Protein AF-A0A523PVQ8-F1 (afdb_monomer_lite)

pLDDT: mean 84.35, std 15.71, range [26.22, 98.62]

Foldseek 3Di:
DDDDDDPVVCPPQLDDDDDLLRLLLLLLVQLVQFDQPLEFEEEEQAQFLNSNVLSNLVNVPRRQYEYEYEHQDVVRQVNNCVSFVPRPNYDYDYDHDHSLCCQQVPVPLAAGLEYAYEDRQAFCVSVPPVVQVVLCVSLVFDDRDGPVLSVLSSNLSRHDQFHKYKYKYACCLQADQNVLRVLVSCQQFWQWAEKEFAAPVCQDVDPGRIMITITTTDNDHDDDWHKYKYKDWDDPPPQDQVNQVPADAPSVLVVDPPRQWHHRVSTIMGMDIATWDCPPDSRHGTDGDDPVNVVVVVVCVVVDPDDPVRVHDDDDDDPPD

Sequence (321 aa):
MTDARSPTKVKATGAHFTPPGLARFLARLALDHVNRRGSLSVLDPACGDGRLLHALAEEAGPTRLRMVGVDQDGGCCHAANERLRSMPGVRISTRHGDFLRLVTENDTLGRFDLVIANPPYVRTQVLGAEVSRRLARELGLSGRVDLYHAFIAAMTRVLAPGGTLALLCSNRFLTTRSGRAVRATLRSQFQLERILDLGDTKLFGAAVLPAIVIARRTNTPRPAACAFVRAYEVRDGSATIEAVRAAPPILAALHSEQAELARRGGTLIRIERGTLATGHGDDEPWTLSSARTEAWLARIRERTARTFGDVGKIRVGIKTT

Secondary structure (DSSP, 8-state):
------TTSHHHH---PPPHHHHHHHHHHHHHTS--SSEEEEEETT-TTSHHHHHHHHHTTT-EEEEEEEES-HHHHHHHHHHHTTSTTEEEEEEES-HHHIIIII--S--EEEEEE-----BGGGG-HHHHHHHHHHHT--SS-BHHHHHHHHHHHHEEEEEEEEEEEETHHHHSSTTHHHHHHHHHHEEEEEEEE-TT--TTS-SS-EEEEEEEE-SS----PPEEEEEEE--SS---HHHHHHSPBHHHHHHSSS--EEEETTEEEEEEEEEEE--SSTTSPPEEE-HHHHHHHHHHHHT-S--HHHHS----S----

Radius of gyration: 20.84 Å; chains: 1; bounding box: 58×57×55 Å

Structure (mmCIF, N/CA/C/O backbone):
data_AF-A0A523PVQ8-F1
#
_entry.id   AF-A0A523PVQ8-F1
#
loop_
_atom_site.group_PDB
_atom_site.id
_atom_site.type_symbol
_atom_site.label_atom_id
_atom_site.label_alt_id
_atom_site.label_comp_id
_atom_site.label_asym_id
_atom_site.label_entity_id
_atom_site.label_seq_id
_atom_site.pdbx_PDB_ins_code
_atom_site.Cartn_x
_atom_site.Cartn_y
_atom_site.Cartn_z
_atom_site.occupancy
_atom_site.B_iso_or_equiv
_atom_site.auth_seq_id
_atom_site.auth_comp_id
_atom_site.auth_asym_id
_atom_site.auth_atom_id
_atom_site.pdbx_PDB_model_num
ATOM 1 N N . MET A 1 1 ? 8.908 30.720 18.976 1.00 29.83 1 MET A N 1
ATOM 2 C CA . MET A 1 1 ? 10.235 30.107 18.748 1.00 29.83 1 MET A CA 1
ATOM 3 C C . MET A 1 1 ? 10.024 28.720 18.178 1.00 29.83 1 MET A C 1
ATOM 5 O O . MET A 1 1 ? 9.453 27.867 18.839 1.00 29.83 1 MET A O 1
ATOM 9 N N . THR A 1 2 ? 10.357 28.566 16.904 1.00 27.88 2 THR A N 1
ATOM 10 C CA . THR A 1 2 ? 10.193 27.361 16.087 1.00 27.88 2 THR A CA 1
ATOM 11 C C . THR A 1 2 ? 11.242 26.317 16.457 1.00 27.88 2 THR A C 1
ATOM 13 O O . THR A 1 2 ? 12.422 26.534 16.193 1.00 27.88 2 THR A O 1
ATOM 16 N N . ASP A 1 3 ? 10.825 25.196 17.046 1.00 27.47 3 ASP A N 1
ATOM 17 C CA . ASP A 1 3 ? 11.720 24.065 17.298 1.00 27.47 3 ASP A CA 1
ATOM 18 C C . ASP A 1 3 ? 11.807 23.180 16.044 1.00 27.47 3 ASP A C 1
ATOM 20 O O . ASP A 1 3 ? 10.913 22.391 15.714 1.00 27.47 3 ASP A O 1
ATOM 24 N N . ALA A 1 4 ? 12.881 23.400 15.290 1.00 31.06 4 ALA A N 1
ATOM 25 C CA . ALA A 1 4 ? 13.268 22.621 14.131 1.00 31.06 4 ALA A CA 1
ATOM 26 C C . ALA A 1 4 ? 13.819 21.266 14.599 1.00 31.06 4 ALA A C 1
ATOM 28 O O . ALA A 1 4 ? 14.985 21.140 14.970 1.00 31.06 4 ALA A O 1
ATOM 29 N N . ARG A 1 5 ? 12.982 20.221 14.565 1.00 31.06 5 ARG A N 1
ATOM 30 C CA . ARG A 1 5 ? 13.433 18.849 14.845 1.00 31.06 5 ARG A CA 1
ATOM 31 C C . ARG A 1 5 ? 14.515 18.440 13.840 1.00 31.06 5 ARG A C 1
ATOM 33 O O . ARG A 1 5 ? 14.300 18.459 12.630 1.00 31.06 5 ARG A O 1
ATOM 40 N N . SER A 1 6 ? 15.674 18.070 14.375 1.00 26.81 6 SER A N 1
ATOM 41 C CA . SER A 1 6 ? 16.899 17.768 13.641 1.00 26.81 6 SER A CA 1
ATOM 42 C C . SER A 1 6 ? 16.784 16.537 12.711 1.00 26.81 6 SER A C 1
ATOM 44 O O . SER A 1 6 ? 16.085 15.569 13.031 1.00 26.81 6 SER A O 1
ATOM 46 N N . PRO A 1 7 ? 17.515 16.513 11.574 1.00 26.22 7 PRO A N 1
ATOM 47 C CA . PRO A 1 7 ? 17.478 15.425 10.583 1.00 26.22 7 PRO A CA 1
ATOM 48 C C . PRO A 1 7 ? 17.966 14.053 11.092 1.00 26.22 7 PRO A C 1
ATOM 50 O O . PRO A 1 7 ? 17.858 13.048 10.388 1.00 26.22 7 PRO A O 1
ATOM 53 N N . THR A 1 8 ? 18.505 13.980 12.310 1.00 28.08 8 THR A N 1
ATOM 54 C CA . THR A 1 8 ? 19.175 12.796 12.864 1.00 28.08 8 THR A CA 1
ATOM 55 C C . THR A 1 8 ? 18.202 11.716 13.357 1.00 28.08 8 THR A C 1
ATOM 57 O O . THR A 1 8 ? 18.545 10.537 13.318 1.00 28.08 8 THR A O 1
ATOM 60 N N . LYS A 1 9 ? 16.960 12.066 13.736 1.00 29.27 9 LYS A N 1
ATOM 61 C CA . LYS A 1 9 ? 15.940 11.082 14.173 1.00 29.27 9 LYS A CA 1
ATOM 62 C C . LYS A 1 9 ? 15.252 10.329 13.024 1.00 29.27 9 LYS A C 1
ATOM 64 O O . LYS A 1 9 ? 14.748 9.233 13.242 1.00 29.27 9 LYS A O 1
ATOM 69 N N . VAL A 1 10 ? 15.289 10.858 11.797 1.00 41.62 10 VAL A N 1
ATOM 70 C CA . VAL A 1 10 ? 14.654 10.246 10.607 1.00 41.62 10 VAL A CA 1
ATOM 71 C C . VAL A 1 10 ? 15.374 8.962 10.160 1.00 41.62 10 VAL A C 1
ATOM 73 O O . VAL A 1 10 ? 14.762 8.069 9.580 1.00 41.62 10 VAL A O 1
ATOM 76 N N . LYS A 1 11 ? 16.675 8.826 10.456 1.00 34.88 11 LYS A N 1
ATOM 77 C CA . LYS A 1 11 ? 17.502 7.699 9.985 1.00 34.88 11 LYS A CA 1
ATOM 78 C C . LYS A 1 11 ? 17.401 6.422 10.828 1.00 34.88 11 LYS A C 1
ATOM 80 O O . LYS A 1 11 ? 17.769 5.367 10.323 1.00 34.88 11 LYS A O 1
ATOM 85 N N . ALA A 1 12 ? 16.912 6.492 12.069 1.00 38.38 12 ALA A N 1
ATOM 86 C CA . ALA A 1 12 ? 16.897 5.338 12.976 1.00 38.38 12 ALA A CA 1
ATOM 87 C C . ALA A 1 12 ? 15.578 4.543 12.951 1.00 38.38 12 ALA A C 1
ATOM 89 O O . ALA A 1 12 ? 15.600 3.330 13.132 1.00 38.38 12 ALA A O 1
ATOM 90 N N . THR A 1 13 ? 14.440 5.198 12.692 1.00 46.72 13 THR A N 1
ATOM 91 C CA . THR A 1 13 ? 13.109 4.558 12.726 1.00 46.72 13 THR A CA 1
ATOM 92 C C . THR A 1 13 ? 12.617 4.090 11.355 1.00 46.72 13 THR A C 1
ATOM 94 O O . THR A 1 13 ? 11.692 3.288 11.276 1.00 46.72 13 THR A O 1
ATOM 97 N N . GLY A 1 14 ? 13.207 4.585 10.259 1.00 51.03 14 GLY A N 1
ATOM 98 C CA . GLY A 1 14 ? 12.737 4.304 8.896 1.00 51.03 14 GLY A CA 1
ATOM 99 C C . GLY A 1 14 ? 11.346 4.874 8.577 1.00 51.03 14 GLY A C 1
ATOM 100 O O . GLY A 1 14 ? 10.772 4.526 7.543 1.00 51.03 14 GLY A O 1
ATOM 101 N N . ALA A 1 15 ? 10.799 5.733 9.446 1.00 54.41 15 ALA A N 1
ATOM 102 C CA . ALA A 1 15 ? 9.483 6.337 9.285 1.00 54.41 15 ALA A CA 1
ATOM 103 C C . ALA A 1 15 ? 9.536 7.464 8.242 1.00 54.41 15 ALA A C 1
ATOM 105 O O . ALA A 1 15 ? 10.104 8.533 8.473 1.00 54.41 15 ALA A O 1
ATOM 106 N N . 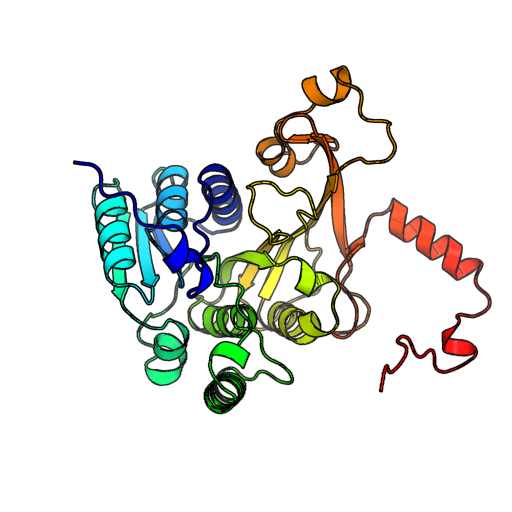HIS A 1 16 ? 8.934 7.222 7.078 1.00 68.12 16 HIS A N 1
ATOM 107 C CA . HIS A 1 16 ? 8.729 8.224 6.038 1.00 68.12 16 HIS A CA 1
ATOM 108 C C . HIS A 1 16 ? 7.244 8.572 5.962 1.00 68.12 16 HIS A C 1
ATOM 110 O O . HIS A 1 16 ? 6.426 7.735 5.583 1.00 68.12 16 HIS A O 1
ATOM 116 N N . PHE A 1 17 ? 6.895 9.817 6.291 1.00 75.50 17 PHE A N 1
ATOM 117 C CA . PHE A 1 17 ? 5.518 10.292 6.170 1.00 75.50 17 PHE A CA 1
ATOM 118 C C . PHE A 1 17 ? 5.062 10.290 4.712 1.00 75.50 17 PHE A C 1
ATOM 120 O O . PHE A 1 17 ? 5.776 10.770 3.826 1.00 75.50 17 PHE A O 1
ATOM 127 N N . THR A 1 18 ? 3.840 9.811 4.470 1.00 82.94 18 THR A N 1
ATOM 128 C CA . THR A 1 18 ? 3.249 9.821 3.132 1.00 82.94 18 THR A CA 1
ATOM 129 C C . THR A 1 18 ? 3.011 11.270 2.674 1.00 82.94 18 THR A C 1
ATOM 131 O O . THR A 1 18 ? 2.324 12.032 3.364 1.00 82.94 18 THR A O 1
ATOM 134 N N . PRO A 1 19 ? 3.555 11.686 1.518 1.00 86.38 19 PRO A N 1
ATOM 135 C CA . PRO A 1 19 ? 3.307 13.006 0.947 1.00 86.38 19 PRO A CA 1
ATOM 136 C C . PRO A 1 19 ? 1.809 13.234 0.682 1.00 86.38 19 PRO A C 1
ATOM 138 O O . PRO A 1 19 ? 1.144 12.301 0.226 1.00 86.38 19 PRO A O 1
ATOM 141 N N . PRO A 1 20 ? 1.268 14.454 0.874 1.00 88.88 20 PRO A N 1
ATOM 142 C CA . PRO A 1 20 ? -0.174 14.707 0.776 1.00 88.88 20 PRO A CA 1
ATOM 143 C C . PRO A 1 20 ? -0.811 14.265 -0.548 1.00 88.88 20 PRO A C 1
ATOM 145 O O . PRO A 1 20 ? -1.860 13.629 -0.545 1.00 88.88 20 PRO A O 1
ATOM 148 N N . GLY A 1 21 ? -0.151 14.533 -1.683 1.00 89.00 21 GLY A N 1
ATOM 149 C CA . GLY A 1 21 ? -0.649 14.117 -2.998 1.00 89.00 21 GLY A CA 1
ATOM 150 C C . GLY A 1 21 ? -0.750 12.596 -3.145 1.00 89.00 21 GLY A C 1
ATOM 151 O O . GLY A 1 21 ? -1.751 12.095 -3.648 1.00 89.00 21 GLY A O 1
ATOM 152 N N . LEU A 1 22 ? 0.250 11.853 -2.653 1.00 89.44 22 LEU A N 1
ATOM 153 C CA . LEU A 1 22 ? 0.232 10.388 -2.674 1.00 89.44 22 LEU A CA 1
ATOM 154 C C . LEU A 1 22 ? -0.814 9.820 -1.714 1.00 89.44 22 LEU A C 1
ATOM 156 O O . LEU A 1 22 ? -1.502 8.867 -2.064 1.00 89.44 22 LEU A O 1
ATOM 160 N N . ALA A 1 23 ? -0.948 10.416 -0.526 1.00 93.94 23 ALA A N 1
ATOM 161 C CA . ALA A 1 23 ? -1.941 10.010 0.460 1.00 93.94 23 ALA A CA 1
ATOM 162 C C . ALA A 1 23 ? -3.362 10.152 -0.098 1.00 93.94 23 ALA A C 1
ATOM 164 O O . ALA A 1 23 ? -4.143 9.205 -0.042 1.00 93.94 23 ALA A O 1
ATOM 165 N N . ARG A 1 24 ? -3.660 11.299 -0.721 1.00 95.00 24 ARG A N 1
ATOM 166 C CA . ARG A 1 24 ? -4.937 11.555 -1.396 1.00 95.00 24 ARG A CA 1
ATOM 167 C C . ARG A 1 24 ? -5.177 10.605 -2.565 1.00 95.00 24 ARG A C 1
ATOM 169 O O . ARG A 1 24 ? -6.278 10.093 -2.725 1.00 95.00 24 ARG A O 1
ATOM 176 N N . PHE A 1 25 ? -4.146 10.338 -3.362 1.00 94.38 25 PHE A N 1
ATOM 177 C CA . PHE A 1 25 ? -4.245 9.395 -4.471 1.00 94.38 25 PHE A CA 1
ATOM 178 C C . PHE A 1 25 ? -4.560 7.968 -3.997 1.00 94.38 25 PHE A C 1
ATOM 180 O O . PHE A 1 25 ? -5.483 7.346 -4.517 1.00 94.38 25 PHE A O 1
ATOM 187 N N . LEU A 1 26 ? -3.849 7.471 -2.979 1.00 95.88 26 LEU A N 1
ATOM 188 C CA . LEU A 1 26 ? -4.116 6.155 -2.395 1.00 95.88 26 LEU A CA 1
ATOM 189 C C . LEU A 1 26 ? -5.513 6.089 -1.766 1.00 95.88 26 LEU A C 1
ATOM 191 O O . LEU A 1 26 ? -6.205 5.093 -1.945 1.00 95.88 26 LEU A O 1
ATOM 195 N N . ALA A 1 27 ? -5.938 7.150 -1.074 1.00 97.19 27 ALA A N 1
ATOM 196 C CA . ALA A 1 27 ? -7.276 7.261 -0.503 1.00 97.19 27 ALA A CA 1
ATOM 197 C C . ALA A 1 27 ? -8.378 7.142 -1.564 1.00 97.19 27 ALA A C 1
ATOM 199 O O . ALA A 1 27 ? -9.290 6.339 -1.392 1.00 97.19 27 ALA A O 1
ATOM 200 N N . ARG A 1 28 ? -8.274 7.880 -2.679 1.00 95.62 28 ARG A N 1
ATOM 201 C CA . ARG A 1 28 ? -9.228 7.777 -3.798 1.00 95.62 28 ARG A CA 1
ATOM 202 C C . ARG A 1 28 ? -9.282 6.363 -4.359 1.00 95.62 28 ARG A C 1
ATOM 204 O O . ARG A 1 28 ? -10.350 5.766 -4.386 1.00 95.62 28 ARG A O 1
ATOM 211 N N . LEU A 1 29 ? -8.118 5.796 -4.687 1.00 95.19 29 LEU A N 1
ATOM 212 C CA . LEU A 1 29 ? -8.037 4.422 -5.187 1.00 95.19 29 LEU A CA 1
ATOM 213 C C . LEU A 1 29 ? -8.671 3.415 -4.221 1.00 95.19 29 LEU A C 1
ATOM 215 O O . LEU A 1 29 ? -9.377 2.515 -4.660 1.00 95.19 29 LEU A O 1
ATOM 219 N N . ALA A 1 30 ? -8.431 3.556 -2.917 1.00 97.06 30 ALA A N 1
ATOM 220 C CA . ALA A 1 30 ? -9.022 2.687 -1.906 1.00 97.06 30 ALA A CA 1
ATOM 221 C C . ALA A 1 30 ? -10.553 2.808 -1.870 1.00 97.06 30 ALA A C 1
ATOM 223 O O . ALA A 1 30 ? -11.255 1.800 -1.807 1.00 97.06 30 ALA A O 1
ATOM 224 N N . LEU A 1 31 ? -11.065 4.040 -1.925 1.00 96.00 31 LEU A N 1
ATOM 225 C CA . LEU A 1 31 ? -12.494 4.334 -1.877 1.00 96.00 31 LEU A CA 1
ATOM 226 C C . LEU A 1 31 ? -13.252 3.853 -3.122 1.00 96.00 31 LEU A C 1
ATOM 228 O O . LEU A 1 31 ? -14.423 3.502 -2.991 1.00 96.00 31 LEU A O 1
ATOM 232 N N . ASP A 1 32 ? -12.590 3.788 -4.279 1.00 94.19 32 ASP A N 1
ATOM 233 C CA . ASP A 1 32 ? -13.147 3.231 -5.521 1.00 94.19 32 ASP A CA 1
ATOM 234 C C . ASP A 1 32 ? -13.355 1.704 -5.444 1.00 94.19 32 ASP A C 1
ATOM 236 O O . ASP A 1 32 ? -14.147 1.143 -6.197 1.00 94.19 32 ASP A O 1
ATOM 240 N N . HIS A 1 33 ? -12.660 1.023 -4.523 1.00 94.12 33 HIS A N 1
ATOM 241 C CA . HIS A 1 33 ? -12.648 -0.442 -4.396 1.00 94.12 33 HIS A CA 1
ATOM 242 C C . HIS A 1 33 ? -13.236 -0.936 -3.065 1.00 94.12 33 HIS A C 1
ATOM 244 O O . HIS A 1 33 ? -13.050 -2.092 -2.681 1.00 94.12 33 HIS A O 1
ATOM 250 N N . VAL A 1 34 ? -13.933 -0.076 -2.321 1.00 94.00 34 VAL A N 1
ATOM 251 C CA . VAL A 1 34 ? -14.557 -0.449 -1.047 1.00 94.00 34 VAL A CA 1
ATOM 252 C C . VAL A 1 34 ? -16.061 -0.217 -1.088 1.00 94.00 34 VAL A C 1
ATOM 254 O O . VAL A 1 34 ? -16.549 0.781 -1.614 1.00 94.00 34 VAL A O 1
ATOM 257 N N . ASN A 1 35 ? -16.828 -1.140 -0.505 1.00 86.75 35 ASN A N 1
ATOM 258 C CA . ASN A 1 35 ? -18.275 -0.986 -0.419 1.00 86.75 35 ASN A CA 1
ATOM 259 C C . ASN A 1 35 ? -18.649 -0.041 0.732 1.00 86.75 35 ASN A C 1
ATOM 261 O O . ASN A 1 35 ? -18.569 -0.397 1.907 1.00 86.75 35 ASN A O 1
ATOM 265 N N . ARG A 1 36 ? -19.096 1.166 0.384 1.00 82.94 36 ARG A N 1
ATOM 266 C CA . ARG A 1 36 ? -19.440 2.236 1.327 1.00 82.94 36 ARG A CA 1
ATOM 267 C C . ARG A 1 36 ? -20.931 2.171 1.652 1.00 82.94 36 ARG A C 1
ATOM 269 O O . ARG A 1 36 ? -21.715 2.981 1.167 1.00 82.94 36 ARG A O 1
ATOM 276 N N . ARG A 1 37 ? -21.345 1.213 2.488 1.00 81.75 37 ARG A N 1
ATOM 277 C CA . ARG A 1 37 ? -22.743 1.078 2.961 1.00 81.75 37 ARG A CA 1
ATOM 278 C C . ARG A 1 37 ? -23.116 2.155 4.000 1.00 81.75 37 ARG A C 1
ATOM 280 O O . ARG A 1 37 ? -23.584 1.839 5.088 1.00 81.75 37 ARG A O 1
ATOM 287 N N . GLY A 1 38 ? -22.831 3.429 3.718 1.00 84.38 38 GLY A N 1
ATOM 288 C CA . GLY A 1 38 ? -23.070 4.579 4.607 1.00 84.38 38 GLY A CA 1
ATOM 289 C C . GLY A 1 38 ? -22.063 4.749 5.756 1.00 84.38 38 GLY A C 1
ATOM 290 O O . GLY A 1 38 ? -21.860 5.865 6.236 1.00 84.38 38 GLY A O 1
ATOM 291 N N . SER A 1 39 ? -21.372 3.681 6.155 1.00 95.19 39 SER A N 1
ATOM 292 C CA . SER A 1 39 ? -20.253 3.732 7.097 1.00 95.19 39 SER A CA 1
ATOM 293 C C . SER A 1 39 ? -19.104 2.829 6.668 1.00 95.19 39 SER A C 1
ATOM 295 O O . SER A 1 39 ? -19.340 1.820 6.007 1.00 95.19 39 SER A O 1
ATOM 297 N N . LEU A 1 40 ? -17.885 3.163 7.090 1.00 97.00 40 LEU A N 1
ATOM 298 C CA . LEU A 1 40 ? -16.683 2.383 6.823 1.00 97.00 40 LEU A CA 1
ATOM 299 C C . LEU A 1 40 ? -15.800 2.302 8.070 1.00 97.00 40 LEU A C 1
ATOM 301 O O . LEU A 1 40 ? -15.503 3.322 8.700 1.00 97.00 40 LEU A O 1
ATOM 305 N N . SER A 1 41 ? -15.365 1.094 8.421 1.00 97.81 41 SER A N 1
ATOM 306 C CA . SER A 1 41 ? -14.327 0.889 9.426 1.00 97.81 41 SER A CA 1
ATOM 307 C C . SER A 1 41 ? -12.949 0.784 8.780 1.00 97.81 41 SER A C 1
ATOM 309 O O . SER A 1 41 ? -12.731 -0.019 7.876 1.00 97.81 41 SER A O 1
ATOM 311 N N . VAL A 1 42 ? -12.024 1.622 9.241 1.00 98.50 42 VAL A N 1
ATOM 312 C CA . VAL A 1 42 ? -10.719 1.836 8.610 1.00 98.50 42 VAL A CA 1
ATOM 313 C C . VAL A 1 42 ? -9.608 1.625 9.628 1.00 98.50 42 VAL A C 1
ATOM 315 O O . VAL A 1 42 ? -9.706 2.121 10.750 1.00 98.50 42 VAL A O 1
ATOM 318 N N . LEU A 1 43 ? -8.538 0.950 9.224 1.00 98.56 43 LEU A N 1
ATOM 319 C CA . LEU A 1 43 ? -7.299 0.842 9.987 1.00 98.56 43 LEU A CA 1
ATOM 320 C C . LEU A 1 43 ? -6.113 1.383 9.179 1.00 98.56 43 LEU A C 1
ATOM 322 O O . LEU A 1 43 ? -5.940 1.026 8.014 1.00 98.56 43 LEU A O 1
ATOM 326 N N . ASP A 1 44 ? -5.263 2.167 9.838 1.00 98.31 44 ASP A N 1
ATOM 327 C CA . ASP A 1 44 ? -3.875 2.391 9.428 1.00 98.31 44 ASP A CA 1
ATOM 328 C C . ASP A 1 44 ? -2.937 1.812 10.508 1.00 98.31 44 ASP A C 1
ATOM 330 O O . ASP A 1 44 ? -2.912 2.320 11.635 1.00 98.31 44 ASP A O 1
ATOM 334 N N . PRO A 1 45 ? -2.208 0.717 10.218 1.00 96.88 45 PRO A N 1
ATOM 335 C CA . PRO A 1 45 ? -1.409 -0.005 11.207 1.00 96.88 45 PRO A CA 1
ATOM 336 C C . PRO A 1 45 ? -0.041 0.630 11.506 1.00 96.88 45 PRO A C 1
ATOM 338 O O . PRO A 1 45 ? 0.683 0.119 12.358 1.00 96.88 45 PRO A O 1
ATOM 341 N N . ALA A 1 46 ? 0.341 1.683 10.782 1.00 95.00 46 ALA A N 1
ATOM 342 C CA . ALA A 1 46 ? 1.559 2.460 11.010 1.00 95.00 46 ALA A CA 1
ATOM 343 C C . ALA A 1 46 ? 1.264 3.931 10.677 1.00 95.00 46 ALA A C 1
ATOM 345 O O . ALA A 1 46 ? 1.782 4.487 9.706 1.00 95.00 46 ALA A O 1
ATOM 346 N N . CYS A 1 47 ? 0.342 4.528 11.438 1.00 95.62 47 CYS A N 1
ATOM 347 C CA . CYS A 1 47 ? -0.377 5.723 11.009 1.00 95.62 47 CYS A CA 1
ATOM 348 C C . CYS A 1 47 ? 0.448 7.011 11.013 1.00 95.62 47 CYS A C 1
ATOM 350 O O . CYS A 1 47 ? 0.019 8.010 10.423 1.00 95.62 47 CYS A O 1
ATOM 352 N N . GLY A 1 48 ? 1.603 7.030 11.683 1.00 94.62 48 GLY A N 1
ATOM 353 C CA . GLY A 1 48 ? 2.379 8.239 11.914 1.00 94.62 48 GLY A CA 1
ATOM 354 C C . GLY A 1 48 ? 1.499 9.347 12.493 1.00 94.62 48 GLY A C 1
ATOM 355 O O . GLY A 1 48 ? 0.685 9.117 13.386 1.00 94.62 48 GLY A O 1
ATOM 356 N N . ASP A 1 49 ? 1.612 10.550 11.932 1.00 94.88 49 ASP A N 1
ATOM 357 C CA . ASP A 1 49 ? 0.807 11.723 12.294 1.00 94.88 49 ASP A CA 1
ATOM 358 C C . ASP A 1 49 ? -0.592 11.744 11.636 1.00 94.88 49 ASP A C 1
ATOM 360 O O . ASP A 1 49 ? -1.248 12.789 11.598 1.00 94.88 49 ASP A O 1
ATOM 364 N N . GLY A 1 50 ? -1.046 10.617 11.076 1.00 96.62 50 GLY A N 1
ATOM 365 C CA . GLY A 1 50 ? -2.404 10.424 10.564 1.00 96.62 50 GLY A CA 1
ATOM 366 C C . GLY A 1 50 ? -2.656 10.930 9.142 1.00 96.62 50 GLY A C 1
ATOM 367 O O . GLY A 1 50 ? -3.811 11.114 8.766 1.00 96.62 50 GLY A O 1
ATOM 368 N N . ARG A 1 51 ? -1.625 11.177 8.321 1.00 95.75 51 ARG A N 1
ATOM 369 C CA . ARG A 1 51 ? -1.794 11.742 6.960 1.00 95.75 51 ARG A CA 1
ATOM 370 C C . ARG A 1 51 ? -2.624 10.884 6.009 1.00 95.75 51 ARG A C 1
ATOM 372 O O . ARG A 1 51 ? -3.412 11.441 5.249 1.00 95.75 51 ARG A O 1
ATOM 379 N N . LEU A 1 52 ? -2.449 9.561 6.027 1.00 96.75 52 LEU A N 1
ATOM 380 C CA . LEU A 1 52 ? -3.246 8.652 5.193 1.00 96.75 52 LEU A CA 1
ATOM 381 C C . LEU A 1 52 ? -4.712 8.646 5.627 1.00 96.75 52 LEU A C 1
ATOM 383 O O . LEU A 1 52 ? -5.595 8.818 4.790 1.00 96.75 52 LEU A O 1
ATOM 387 N N . LEU A 1 53 ? -4.960 8.524 6.933 1.00 98.25 53 LEU A N 1
ATOM 388 C CA . LEU A 1 53 ? -6.305 8.574 7.508 1.00 98.25 53 LEU A CA 1
ATOM 389 C C . LEU A 1 53 ? -7.003 9.907 7.213 1.00 98.25 53 LEU A C 1
ATOM 391 O O . LEU A 1 53 ? -8.159 9.918 6.804 1.00 98.25 53 LEU A O 1
ATOM 395 N N . HIS A 1 54 ? -6.295 11.028 7.364 1.00 98.06 54 HIS A N 1
ATOM 396 C CA . HIS A 1 54 ? -6.821 12.355 7.048 1.00 98.06 54 HIS A CA 1
ATOM 397 C C . HIS A 1 54 ? -7.171 12.485 5.563 1.00 98.06 54 HIS A C 1
ATOM 399 O O . HIS A 1 54 ? -8.264 12.926 5.229 1.00 98.06 54 HIS A O 1
ATOM 405 N N . ALA A 1 55 ? -6.275 12.063 4.665 1.00 97.81 55 ALA A N 1
ATOM 406 C CA . ALA A 1 55 ? -6.547 12.091 3.230 1.00 97.81 55 ALA A CA 1
ATOM 407 C C . ALA A 1 55 ? -7.757 11.218 2.855 1.00 97.81 55 ALA A C 1
ATOM 409 O O . ALA A 1 55 ? -8.566 11.617 2.024 1.00 97.81 55 ALA A O 1
ATOM 410 N N . LEU A 1 56 ? -7.917 10.056 3.495 1.00 98.12 56 LEU A N 1
ATOM 411 C CA . LEU A 1 56 ? -9.106 9.225 3.329 1.00 98.12 56 LEU A CA 1
ATOM 412 C C . LEU A 1 56 ? -10.370 9.937 3.819 1.00 98.12 56 LEU A C 1
ATOM 414 O O . LEU A 1 56 ? -11.383 9.893 3.132 1.00 98.12 56 LEU A O 1
ATOM 418 N N . ALA A 1 57 ? -10.310 10.603 4.973 1.00 97.62 57 ALA A N 1
ATOM 419 C CA . ALA A 1 57 ? -11.436 11.353 5.516 1.00 97.62 57 ALA A CA 1
ATOM 420 C C . ALA A 1 57 ? -11.872 12.513 4.608 1.00 97.62 57 ALA A C 1
ATOM 422 O O . ALA A 1 57 ? -13.070 12.702 4.418 1.00 97.62 57 ALA A O 1
ATOM 423 N N . GLU A 1 58 ? -10.929 13.241 4.001 1.00 97.00 58 GLU A N 1
ATOM 424 C CA . GLU A 1 58 ? -11.243 14.301 3.030 1.00 97.00 58 GLU A CA 1
ATOM 425 C C . GLU A 1 58 ? -11.963 13.757 1.785 1.00 97.00 58 GLU A C 1
ATOM 427 O O . GLU A 1 58 ? -12.896 14.374 1.277 1.00 97.00 58 GLU A O 1
ATOM 432 N N . GLU A 1 59 ? -11.551 12.587 1.294 1.00 96.38 59 GLU A N 1
ATOM 433 C CA . GLU A 1 59 ? -12.073 11.989 0.055 1.00 96.38 59 GLU A CA 1
ATOM 434 C C . GLU A 1 59 ? -13.341 11.139 0.283 1.00 96.38 59 GLU A C 1
ATOM 436 O O . GLU A 1 59 ? -14.041 10.736 -0.651 1.00 96.38 59 GLU A O 1
ATOM 441 N N . ALA A 1 60 ? -13.683 10.870 1.543 1.00 95.00 60 ALA A N 1
ATOM 442 C CA . ALA A 1 60 ? -14.787 10.001 1.925 1.00 95.00 60 ALA A CA 1
ATOM 443 C C . ALA A 1 60 ? -16.183 10.656 1.847 1.00 95.00 60 ALA A C 1
ATOM 445 O O . ALA A 1 60 ? -17.190 9.971 2.081 1.00 95.00 60 ALA A O 1
ATOM 446 N N . GLY A 1 61 ? -16.286 11.934 1.473 1.00 92.12 61 GLY A N 1
ATOM 447 C CA . GLY A 1 61 ? -17.569 12.621 1.283 1.00 92.12 61 GLY A CA 1
ATOM 448 C C . GLY A 1 61 ? -18.536 12.398 2.464 1.00 92.12 61 GLY A C 1
ATOM 449 O O . GLY A 1 61 ? -18.133 12.574 3.610 1.00 92.12 61 GLY A O 1
ATOM 450 N N . PRO A 1 62 ? -19.794 11.964 2.238 1.00 92.12 62 PRO A N 1
ATOM 451 C CA . PRO A 1 62 ? -20.777 11.776 3.313 1.00 92.12 62 PRO A CA 1
ATOM 452 C C . PRO A 1 62 ? -20.622 10.461 4.103 1.00 92.12 62 PRO A C 1
ATOM 454 O O . PRO A 1 62 ? -21.427 10.176 4.990 1.00 92.12 62 PRO A O 1
ATOM 457 N N . THR A 1 63 ? -19.644 9.610 3.769 1.00 95.75 63 THR A N 1
ATOM 458 C CA . THR A 1 63 ? -19.471 8.306 4.432 1.00 95.75 63 THR A CA 1
ATOM 459 C C . THR A 1 63 ? -19.014 8.509 5.875 1.00 95.75 63 THR A C 1
ATOM 461 O O . THR A 1 63 ? -18.027 9.195 6.116 1.00 95.75 63 THR A O 1
ATOM 464 N N . ARG A 1 64 ? -19.683 7.873 6.845 1.00 97.31 64 ARG A N 1
ATOM 465 C CA . ARG A 1 64 ? -19.238 7.895 8.249 1.00 97.31 64 ARG A CA 1
ATOM 466 C C . ARG A 1 64 ? -18.030 6.983 8.439 1.00 97.31 64 ARG A C 1
ATOM 468 O O . ARG A 1 64 ? -18.066 5.825 8.031 1.00 97.31 64 ARG A O 1
ATOM 475 N N . LEU A 1 65 ? -16.984 7.459 9.101 1.00 98.12 65 LEU A N 1
ATOM 476 C CA . LEU A 1 65 ? -15.711 6.749 9.201 1.00 98.12 65 LEU A CA 1
ATOM 477 C C . LEU A 1 65 ? -15.405 6.416 10.655 1.00 98.12 65 LEU A C 1
ATOM 479 O O . LEU A 1 65 ? -15.255 7.306 11.488 1.00 98.12 65 LEU A O 1
ATOM 483 N N . ARG A 1 66 ? -15.271 5.124 10.957 1.00 97.69 66 ARG A N 1
ATOM 484 C CA . ARG A 1 66 ? -14.708 4.646 12.222 1.00 97.69 66 ARG A CA 1
ATOM 485 C C . ARG A 1 66 ? -13.261 4.254 11.971 1.00 97.69 66 ARG A C 1
ATOM 487 O O . ARG A 1 66 ? -13.003 3.188 11.421 1.00 97.69 66 ARG A O 1
ATOM 494 N N . MET A 1 67 ? -12.335 5.113 12.365 1.00 98.31 67 MET A N 1
ATOM 495 C CA . MET A 1 67 ? -10.918 4.959 12.070 1.00 98.31 67 MET A CA 1
ATOM 496 C C . MET A 1 67 ? -10.131 4.510 13.294 1.00 98.31 67 MET A C 1
ATOM 498 O O . MET A 1 67 ? -10.350 5.006 14.402 1.00 98.31 67 MET A O 1
ATOM 502 N N . VAL A 1 68 ? -9.177 3.612 13.072 1.00 98.19 68 VAL A N 1
ATOM 503 C CA . VAL A 1 68 ? -8.151 3.245 14.042 1.00 98.19 68 VAL A CA 1
ATOM 504 C C . VAL A 1 68 ? -6.775 3.515 13.444 1.00 98.19 68 VAL A C 1
ATOM 506 O O . VAL A 1 68 ? -6.486 3.084 12.332 1.00 98.19 68 VAL A O 1
ATOM 509 N N . GLY A 1 69 ? -5.934 4.234 14.181 1.00 97.81 69 GLY A N 1
ATOM 510 C CA . GLY A 1 69 ? -4.518 4.414 13.853 1.00 97.81 69 GLY A CA 1
ATOM 511 C C . GLY A 1 69 ? -3.640 3.697 14.873 1.00 97.81 69 GLY A C 1
ATOM 512 O O . GLY A 1 69 ? -3.890 3.807 16.071 1.00 97.81 69 GLY A O 1
ATOM 513 N N . VAL A 1 70 ? -2.630 2.957 14.431 1.00 97.19 70 VAL A N 1
ATOM 514 C CA . VAL A 1 70 ? -1.634 2.340 15.318 1.00 97.19 70 VAL A CA 1
ATOM 515 C C . VAL A 1 70 ? -0.269 2.915 14.987 1.00 97.19 70 VAL A C 1
ATOM 517 O O . VAL A 1 70 ? 0.095 2.974 13.817 1.00 97.19 70 VAL A O 1
ATOM 520 N N . ASP A 1 71 ? 0.488 3.322 16.001 1.00 95.75 71 ASP A N 1
ATOM 521 C CA . ASP A 1 71 ? 1.884 3.714 15.822 1.00 95.75 71 ASP A CA 1
ATOM 522 C C . ASP A 1 71 ? 2.706 3.435 17.088 1.00 95.75 71 ASP A C 1
ATOM 524 O O . ASP A 1 71 ? 2.186 3.468 18.206 1.00 95.75 71 ASP A O 1
ATOM 528 N N . GLN A 1 72 ? 4.000 3.169 16.914 1.00 92.81 72 GLN A N 1
ATOM 529 C CA . GLN A 1 72 ? 4.938 2.960 18.019 1.00 92.81 72 GLN A CA 1
ATOM 530 C C . GLN A 1 72 ? 5.368 4.278 18.679 1.00 92.81 72 GLN A C 1
ATOM 532 O O . GLN A 1 72 ? 5.921 4.246 19.773 1.00 92.81 72 GLN A O 1
ATOM 537 N N . ASP A 1 73 ? 5.129 5.426 18.039 1.00 93.12 73 ASP A N 1
ATOM 538 C CA . ASP A 1 73 ? 5.376 6.750 18.608 1.00 93.12 73 ASP A CA 1
ATOM 539 C C . ASP A 1 73 ? 4.068 7.354 19.154 1.00 93.12 73 ASP A C 1
ATOM 541 O O . ASP A 1 73 ? 3.150 7.731 18.414 1.00 93.12 73 ASP A O 1
ATOM 545 N N . GLY A 1 74 ? 3.983 7.479 20.481 1.00 95.25 74 GLY A N 1
ATOM 546 C CA . GLY A 1 74 ? 2.834 8.080 21.162 1.00 95.25 74 GLY A CA 1
ATOM 547 C C . GLY A 1 74 ? 2.575 9.545 20.784 1.00 95.25 74 GLY A C 1
ATOM 548 O O . GLY A 1 74 ? 1.420 9.973 20.757 1.00 95.25 74 GLY A O 1
ATOM 549 N N . GLY A 1 75 ? 3.612 10.309 20.426 1.00 96.06 75 GLY A N 1
ATOM 550 C CA . GLY A 1 75 ? 3.475 11.674 19.917 1.00 96.06 75 GLY A CA 1
ATOM 551 C C . GLY A 1 75 ? 2.847 11.713 18.523 1.00 96.06 75 GLY A C 1
ATOM 552 O O . GLY A 1 75 ? 2.004 12.569 18.252 1.00 96.06 75 GLY A O 1
ATOM 553 N N . CYS A 1 76 ? 3.188 10.750 17.663 1.00 95.19 76 CYS A N 1
ATOM 554 C CA . CYS A 1 76 ? 2.526 10.560 16.370 1.00 95.19 76 CYS A CA 1
ATOM 555 C C . CYS A 1 76 ? 1.045 10.182 16.547 1.00 95.19 76 CYS A C 1
ATOM 557 O O . CYS A 1 76 ? 0.179 10.808 15.936 1.00 95.19 76 CYS A O 1
ATOM 559 N N . CYS A 1 77 ? 0.738 9.258 17.465 1.00 96.50 77 CYS A N 1
ATOM 560 C CA . CYS A 1 77 ? -0.642 8.907 17.823 1.00 96.50 77 CYS A CA 1
ATOM 561 C C . CYS A 1 77 ? -1.451 10.124 18.306 1.00 96.50 77 CYS A C 1
ATOM 563 O O . CYS A 1 77 ? -2.593 10.330 17.894 1.00 96.50 77 CYS A O 1
ATOM 565 N N . HIS A 1 78 ? -0.864 10.951 19.173 1.00 97.31 78 HIS A N 1
ATOM 566 C CA . HIS A 1 78 ? -1.511 12.172 19.643 1.00 97.31 78 HIS A CA 1
ATOM 567 C C . HIS A 1 78 ? -1.811 13.129 18.481 1.00 97.31 78 HIS A C 1
ATOM 569 O O . HIS A 1 78 ? -2.966 13.516 18.296 1.00 97.31 78 HIS A O 1
ATOM 575 N N . ALA A 1 79 ? -0.814 13.413 17.637 1.00 96.81 79 ALA A N 1
ATOM 576 C CA . ALA A 1 79 ? -0.974 14.275 16.467 1.00 96.81 79 ALA A CA 1
ATOM 577 C C . ALA A 1 79 ? -2.029 13.748 15.476 1.00 96.81 79 ALA A C 1
ATOM 579 O O . ALA A 1 79 ? -2.804 14.530 14.926 1.00 96.81 79 ALA A O 1
ATOM 580 N N . ALA A 1 80 ? -2.104 12.428 15.271 1.00 97.12 80 ALA A N 1
ATOM 581 C CA . ALA A 1 80 ? -3.128 11.809 14.435 1.00 97.12 80 ALA A CA 1
ATOM 582 C C . ALA A 1 80 ? -4.543 12.017 15.006 1.00 97.12 80 ALA A C 1
ATOM 584 O O . ALA A 1 80 ? -5.449 12.392 14.262 1.00 97.12 80 ALA A O 1
ATOM 585 N N . ASN A 1 81 ? -4.753 11.849 16.319 1.00 96.75 81 ASN A N 1
ATOM 586 C CA . ASN A 1 81 ? -6.052 12.171 16.927 1.00 96.75 81 ASN A CA 1
ATOM 587 C C . ASN A 1 81 ? -6.401 13.647 16.760 1.00 96.75 81 ASN A C 1
ATOM 589 O O . ASN A 1 81 ? -7.520 13.962 16.365 1.00 96.75 81 ASN A O 1
ATOM 593 N N . GLU A 1 82 ? -5.469 14.556 17.052 1.00 97.19 82 GLU A N 1
ATOM 594 C CA . GLU A 1 82 ? -5.717 15.995 16.932 1.00 97.19 82 GLU A CA 1
ATOM 595 C C . GLU A 1 82 ? -6.070 16.404 15.503 1.00 97.19 82 GLU A C 1
ATOM 597 O O . GLU A 1 82 ? -6.986 17.202 15.305 1.00 97.19 82 GLU A O 1
ATOM 602 N N . ARG A 1 83 ? -5.393 15.810 14.514 1.00 96.06 83 ARG A N 1
ATOM 603 C CA . ARG A 1 83 ? -5.637 16.047 13.090 1.00 96.06 83 ARG A CA 1
ATOM 604 C C . ARG A 1 83 ? -7.040 15.620 12.651 1.00 96.06 83 ARG A C 1
ATOM 606 O O . ARG A 1 83 ? -7.611 16.278 11.789 1.00 96.06 83 ARG A O 1
ATOM 613 N N . LEU A 1 84 ? -7.576 14.526 13.197 1.00 97.44 84 LEU A N 1
ATOM 614 C CA . LEU A 1 84 ? -8.838 13.934 12.729 1.00 97.44 84 LEU A CA 1
ATOM 615 C C . LEU A 1 84 ? -10.054 14.204 13.631 1.00 97.44 84 LEU A C 1
ATOM 617 O O . LEU A 1 84 ? -11.182 14.071 13.162 1.00 97.44 84 LEU A O 1
ATOM 621 N N . ARG A 1 85 ? -9.871 14.584 14.905 1.00 94.62 85 ARG A N 1
ATOM 622 C CA . ARG A 1 85 ? -10.967 14.675 15.899 1.00 94.62 85 ARG A CA 1
ATOM 623 C C . ARG A 1 85 ? -12.098 15.633 15.526 1.00 94.62 85 ARG A C 1
ATOM 625 O O . ARG A 1 85 ? -13.220 15.434 15.975 1.00 94.62 85 ARG A O 1
ATOM 632 N N . SER A 1 86 ? -11.799 16.683 14.763 1.00 92.44 86 SER A N 1
ATOM 633 C CA . SER A 1 86 ? -12.764 17.714 14.364 1.00 92.44 86 SER A CA 1
ATOM 634 C C . SER A 1 86 ? -13.336 17.492 12.964 1.00 92.44 86 SER A C 1
ATOM 636 O O . SER A 1 86 ? -14.132 18.308 12.502 1.00 92.44 86 SER A O 1
ATOM 638 N N . MET A 1 87 ? -12.949 16.414 12.273 1.00 95.69 87 MET A N 1
ATOM 639 C CA . MET A 1 87 ? -13.445 16.141 10.929 1.00 95.69 87 MET A CA 1
ATOM 640 C C . MET A 1 87 ? -14.897 15.633 10.980 1.00 95.69 87 MET A C 1
ATOM 642 O O . MET A 1 87 ? -15.183 14.654 11.680 1.00 95.69 87 MET A O 1
ATOM 646 N N . PRO A 1 88 ? -15.830 16.251 10.232 1.00 94.12 88 PRO A N 1
ATOM 647 C CA . PRO A 1 88 ? -17.217 15.803 10.183 1.00 94.12 88 PRO A CA 1
ATOM 648 C C . PRO A 1 88 ? -17.331 14.339 9.750 1.00 94.12 88 PRO A C 1
ATOM 650 O O . PRO A 1 88 ? -16.662 13.899 8.821 1.00 94.12 88 PRO A O 1
ATOM 653 N N . GLY A 1 89 ? -18.191 13.572 10.424 1.00 94.75 89 GLY A N 1
ATOM 654 C CA . GLY A 1 89 ? -18.421 12.163 10.089 1.00 94.75 89 GLY A CA 1
ATOM 655 C C . GLY A 1 89 ? -17.287 11.207 10.477 1.00 94.75 89 GLY A C 1
ATOM 656 O O . GLY A 1 89 ? -17.410 10.012 10.209 1.00 94.75 89 GLY A O 1
ATOM 657 N N . VAL A 1 90 ? -16.224 11.682 11.138 1.00 98.00 90 VAL A N 1
ATOM 658 C CA . VAL A 1 90 ? -15.083 10.864 11.573 1.00 98.00 90 VAL A CA 1
ATOM 659 C C . VAL A 1 90 ? -15.153 10.567 13.069 1.00 98.00 90 VAL A C 1
ATOM 661 O O . VAL A 1 90 ? -15.296 11.455 13.904 1.00 98.00 90 VAL A O 1
ATOM 664 N N . ARG A 1 91 ? -14.968 9.294 13.420 1.00 97.88 91 ARG A N 1
ATOM 665 C CA . ARG A 1 91 ? -14.644 8.835 14.771 1.00 97.88 91 ARG A CA 1
ATOM 666 C C . ARG A 1 91 ? -13.281 8.158 14.734 1.00 97.88 91 ARG A C 1
ATOM 668 O O . ARG A 1 91 ? -13.172 7.035 14.247 1.00 97.88 91 ARG A O 1
ATOM 675 N N . ILE A 1 92 ? -12.263 8.833 15.256 1.00 97.56 92 ILE A N 1
ATOM 676 C CA . ILE A 1 92 ? -10.883 8.340 15.324 1.00 97.56 92 ILE A CA 1
ATOM 677 C C . ILE A 1 92 ? -10.558 7.791 16.720 1.00 97.56 92 ILE A C 1
ATOM 679 O O . ILE A 1 92 ? -11.016 8.317 17.734 1.00 97.56 92 ILE A O 1
ATOM 683 N N . SER A 1 93 ? -9.766 6.721 16.771 1.00 96.50 93 SER A N 1
ATOM 684 C CA . SER A 1 93 ? -9.097 6.236 17.980 1.00 96.50 93 SER A CA 1
ATOM 685 C C . SER A 1 93 ? -7.691 5.769 17.623 1.00 96.50 93 SER A C 1
ATOM 687 O O . SER A 1 93 ? -7.528 4.961 16.714 1.00 96.50 93 SER A O 1
ATOM 689 N N . THR A 1 94 ? -6.665 6.235 18.332 1.00 96.88 94 THR A N 1
ATOM 690 C CA . THR A 1 94 ? -5.300 5.729 18.123 1.00 96.88 94 THR A CA 1
ATOM 691 C C . THR A 1 94 ? -4.862 4.764 19.214 1.00 96.88 94 THR A C 1
ATOM 693 O O . THR A 1 94 ? -5.259 4.893 20.374 1.00 96.88 94 THR A O 1
ATOM 696 N N . ARG A 1 95 ? -3.974 3.834 18.863 1.00 95.44 95 ARG A N 1
ATOM 697 C CA . ARG A 1 95 ? -3.316 2.905 19.783 1.00 95.44 95 ARG A CA 1
ATOM 698 C C . ARG A 1 95 ? -1.807 3.106 19.699 1.00 95.44 95 ARG A C 1
ATOM 700 O O . ARG A 1 95 ? -1.210 2.861 18.657 1.00 95.44 95 ARG A O 1
ATOM 707 N N . HIS A 1 96 ? -1.211 3.527 20.807 1.00 95.44 96 HIS A N 1
ATOM 708 C CA . HIS A 1 96 ? 0.239 3.573 20.939 1.00 95.44 96 HIS A CA 1
ATOM 709 C C . HIS A 1 96 ? 0.763 2.157 21.211 1.00 95.44 96 HIS A C 1
ATOM 711 O O . HIS A 1 96 ? 0.429 1.565 22.238 1.00 95.44 96 HIS A O 1
ATOM 717 N N . GLY A 1 97 ? 1.539 1.600 20.283 1.00 92.00 97 GLY A N 1
ATOM 718 C CA . GLY A 1 97 ? 2.101 0.259 20.406 1.00 92.00 97 GLY A CA 1
ATOM 719 C C . GLY A 1 97 ? 2.590 -0.333 19.086 1.00 92.00 97 GLY A C 1
ATOM 720 O O . GLY A 1 97 ? 2.489 0.267 18.020 1.00 92.00 97 GLY A O 1
ATOM 721 N N . ASP A 1 98 ? 3.124 -1.550 19.165 1.00 91.19 98 ASP A N 1
ATOM 722 C CA . ASP A 1 98 ? 3.553 -2.320 17.998 1.00 91.19 98 ASP A CA 1
ATOM 723 C C . ASP A 1 98 ? 2.362 -3.072 17.391 1.00 91.19 98 ASP A C 1
ATOM 725 O O . ASP A 1 98 ? 1.802 -3.972 18.022 1.00 91.19 98 ASP A O 1
ATOM 729 N N . PHE A 1 99 ? 1.990 -2.722 16.158 1.00 93.75 99 PHE A N 1
ATOM 730 C CA . PHE A 1 99 ? 0.903 -3.375 15.428 1.00 93.75 99 PHE A CA 1
ATOM 731 C C . PHE A 1 99 ? 1.059 -4.897 15.344 1.00 93.75 99 PHE A C 1
ATOM 733 O O . PHE A 1 99 ? 0.082 -5.617 15.551 1.00 93.75 99 PHE A O 1
ATOM 740 N N . LEU A 1 100 ? 2.267 -5.402 15.080 1.00 90.94 100 LEU A N 1
ATOM 741 C CA . LEU A 1 100 ? 2.485 -6.840 14.949 1.00 90.94 100 LEU A CA 1
ATOM 742 C C . LEU A 1 100 ? 2.206 -7.547 16.271 1.00 90.94 100 LEU A C 1
ATOM 744 O O . LEU A 1 100 ? 1.509 -8.555 16.267 1.00 90.94 100 LEU A O 1
ATOM 748 N N . ARG A 1 101 ? 2.647 -6.976 17.398 1.00 88.50 101 ARG A N 1
ATOM 749 C CA . ARG A 1 101 ? 2.341 -7.523 18.731 1.00 88.50 101 ARG A CA 1
ATOM 750 C C . ARG A 1 101 ? 0.857 -7.433 19.066 1.00 88.50 101 ARG A C 1
ATOM 752 O O . ARG A 1 101 ? 0.295 -8.380 19.602 1.00 88.50 101 ARG A O 1
ATOM 759 N N . LEU A 1 102 ? 0.198 -6.322 18.732 1.00 89.88 102 LEU A N 1
ATOM 760 C CA . LEU A 1 102 ? -1.243 -6.165 18.963 1.00 89.88 102 LEU A CA 1
ATOM 761 C C . LEU A 1 102 ? -2.065 -7.221 18.213 1.00 89.88 102 LEU A C 1
ATOM 763 O O . LEU A 1 102 ? -3.091 -7.664 18.725 1.00 89.88 102 LEU A O 1
ATOM 767 N N . VAL A 1 103 ? -1.602 -7.645 17.034 1.00 89.75 103 VAL A N 1
ATOM 768 C CA . VAL A 1 103 ? -2.249 -8.696 16.242 1.00 89.75 103 VAL A CA 1
ATOM 769 C C . VAL A 1 103 ? -1.859 -10.102 16.696 1.00 89.75 103 VAL A C 1
ATOM 771 O O . VAL A 1 103 ? -2.726 -10.971 16.720 1.00 89.75 103 VAL A O 1
ATOM 774 N N . THR A 1 104 ? -0.590 -10.367 17.024 1.00 83.38 104 THR A N 1
ATOM 775 C CA . THR A 1 104 ? -0.140 -11.736 17.335 1.00 83.38 104 THR A CA 1
ATOM 776 C C . THR A 1 104 ? -0.319 -12.138 18.794 1.00 83.38 104 THR A C 1
ATOM 778 O O . THR A 1 104 ? -0.576 -13.310 19.049 1.00 83.38 104 THR A O 1
ATOM 781 N N . GLU A 1 105 ? -0.221 -11.199 19.738 1.00 80.62 105 GLU A N 1
ATOM 782 C CA . GLU A 1 105 ? -0.297 -11.490 21.178 1.00 80.62 105 GLU A CA 1
ATOM 783 C C . GLU A 1 105 ? -1.714 -11.271 21.737 1.00 80.62 105 GLU A C 1
ATOM 785 O O . GLU A 1 105 ? -2.125 -11.995 22.637 1.00 80.62 105 GLU A O 1
ATOM 790 N N . ASN A 1 106 ? -2.472 -10.301 21.203 1.00 68.25 106 ASN A N 1
ATOM 791 C CA . ASN A 1 106 ? -3.703 -9.825 21.851 1.00 68.25 106 ASN A CA 1
ATOM 792 C C . ASN A 1 106 ? -4.991 -9.939 20.996 1.00 68.25 106 ASN A C 1
ATOM 794 O O . ASN A 1 106 ? -6.072 -9.947 21.572 1.00 68.25 106 ASN A O 1
ATOM 798 N N . ASP A 1 107 ? -4.912 -9.986 19.654 1.00 73.31 107 ASP A N 1
ATOM 799 C CA . ASP A 1 107 ? -6.051 -9.891 18.695 1.00 73.31 107 ASP A CA 1
ATOM 800 C C . ASP A 1 107 ? -7.122 -8.838 19.082 1.00 73.31 107 ASP A C 1
ATOM 802 O O . ASP A 1 107 ? -8.325 -9.023 18.909 1.00 73.31 107 ASP A O 1
ATOM 806 N N . THR A 1 108 ? -6.696 -7.693 19.629 1.00 74.50 108 THR A N 1
ATOM 807 C CA . THR A 1 108 ? -7.601 -6.694 20.240 1.00 74.50 108 THR A CA 1
ATOM 808 C C . THR A 1 108 ? -8.134 -5.637 19.277 1.00 74.50 108 THR A C 1
ATOM 810 O O . THR A 1 108 ? -8.993 -4.837 19.650 1.00 74.50 108 THR A O 1
ATOM 813 N N . LEU A 1 109 ? -7.625 -5.577 18.044 1.00 85.19 109 LEU A N 1
ATOM 814 C CA . LEU A 1 109 ? -7.967 -4.505 17.100 1.00 85.19 109 LEU A CA 1
ATOM 815 C C . LEU A 1 109 ? -9.321 -4.722 16.407 1.00 85.19 109 LEU A C 1
ATOM 817 O O . LEU A 1 109 ? -9.909 -3.762 15.911 1.00 85.19 109 LEU A O 1
ATOM 821 N N . GLY A 1 110 ? -9.835 -5.954 16.399 1.00 88.56 110 GLY A N 1
ATOM 822 C CA . GLY A 1 110 ? -11.064 -6.316 15.698 1.00 88.56 110 GLY A CA 1
ATOM 823 C C . GLY A 1 110 ? -10.854 -6.531 14.196 1.00 88.56 110 GLY A C 1
ATOM 824 O O . GLY A 1 110 ? -9.774 -6.930 13.750 1.00 88.56 110 GLY A O 1
ATOM 825 N N . ARG A 1 111 ? -11.921 -6.327 13.413 1.00 95.00 111 ARG A N 1
ATOM 826 C CA . ARG A 1 111 ? -11.919 -6.479 11.951 1.00 95.00 111 ARG A CA 1
ATOM 827 C C . ARG A 1 111 ? -12.364 -5.184 11.268 1.00 95.00 111 ARG A C 1
ATOM 829 O O . ARG A 1 111 ? -13.275 -4.517 11.761 1.00 95.00 111 ARG A O 1
ATOM 836 N N . PHE A 1 112 ? -11.738 -4.859 10.140 1.00 97.50 112 PHE A N 1
ATOM 837 C CA . PHE A 1 112 ? -11.934 -3.612 9.3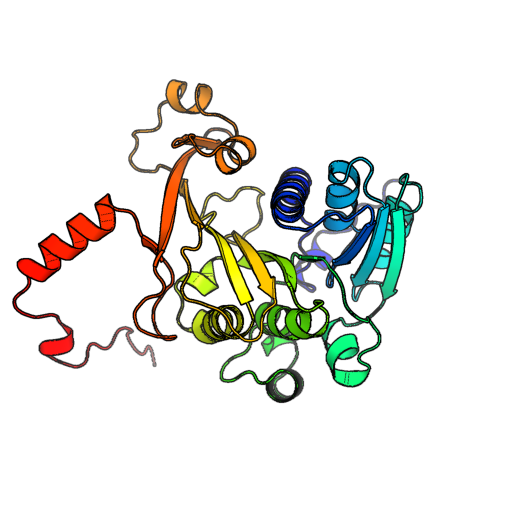98 1.00 97.50 112 PHE A CA 1
ATOM 838 C C . PHE A 1 112 ? -12.366 -3.866 7.956 1.00 97.50 112 PHE A C 1
ATOM 840 O O . PHE A 1 112 ? -11.938 -4.838 7.330 1.00 97.50 112 PHE A O 1
ATOM 847 N N . ASP A 1 113 ? -13.179 -2.956 7.426 1.00 97.94 113 ASP A N 1
ATOM 848 C CA . ASP A 1 113 ? -13.621 -2.968 6.030 1.00 97.94 113 ASP A CA 1
ATOM 849 C C . ASP A 1 113 ? -12.508 -2.503 5.084 1.00 97.94 113 ASP A C 1
ATOM 851 O O . ASP A 1 113 ? -12.430 -2.961 3.947 1.00 97.94 113 ASP A O 1
ATOM 855 N N . LEU A 1 114 ? -11.639 -1.605 5.561 1.00 98.56 114 LEU A N 1
ATOM 856 C CA . LEU A 1 114 ? -10.502 -1.069 4.821 1.00 98.56 114 LEU A CA 1
ATOM 857 C C . LEU A 1 114 ? -9.251 -1.019 5.704 1.00 98.56 114 LEU A C 1
ATOM 859 O O . LEU A 1 114 ? -9.270 -0.468 6.803 1.00 98.56 114 LEU A O 1
ATOM 863 N N . VAL A 1 115 ? -8.135 -1.518 5.183 1.00 98.62 115 VAL A N 1
ATOM 864 C CA . VAL A 1 115 ? -6.795 -1.199 5.685 1.00 98.62 115 VAL A CA 1
ATOM 865 C C . VAL A 1 115 ? -6.105 -0.319 4.652 1.00 98.62 115 VAL A C 1
ATOM 867 O O . VAL A 1 115 ? -5.867 -0.771 3.535 1.00 98.62 115 VAL A O 1
ATOM 870 N N . ILE A 1 116 ? -5.765 0.916 5.024 1.00 98.44 116 ILE A N 1
ATOM 871 C CA . ILE A 1 116 ? -4.944 1.821 4.210 1.00 98.44 116 ILE A CA 1
ATOM 872 C C . ILE A 1 116 ? -3.592 1.990 4.895 1.00 98.44 116 ILE A C 1
ATOM 874 O O . ILE A 1 116 ? -3.539 2.375 6.058 1.00 98.44 116 ILE A O 1
ATOM 878 N N . ALA A 1 117 ? -2.501 1.653 4.210 1.00 95.88 117 ALA A N 1
ATOM 879 C CA . ALA A 1 117 ? -1.214 1.524 4.882 1.00 95.88 117 ALA A CA 1
ATOM 880 C C . ALA A 1 117 ? -0.025 1.951 4.023 1.00 95.88 117 ALA A C 1
ATOM 882 O O . ALA A 1 117 ? 0.054 1.648 2.833 1.00 95.88 117 ALA A O 1
ATOM 883 N N . ASN A 1 118 ? 0.948 2.569 4.685 1.00 92.88 118 ASN A N 1
ATOM 884 C CA . ASN A 1 118 ? 2.318 2.745 4.213 1.00 92.88 118 ASN A CA 1
ATOM 885 C C . ASN A 1 118 ? 3.262 2.170 5.288 1.00 92.88 118 ASN A C 1
ATOM 887 O O . ASN A 1 118 ? 3.786 2.931 6.102 1.00 92.88 118 ASN A O 1
ATOM 891 N N . PRO A 1 119 ? 3.408 0.832 5.377 1.00 89.81 119 PRO A N 1
ATOM 892 C CA . PRO A 1 119 ? 4.198 0.201 6.425 1.00 89.81 119 PRO A CA 1
ATOM 893 C C . PRO A 1 119 ? 5.688 0.567 6.332 1.00 89.81 119 PRO A C 1
ATOM 895 O O . PRO A 1 119 ? 6.191 0.913 5.260 1.00 89.81 119 PRO A O 1
ATOM 898 N N . PRO A 1 120 ? 6.433 0.424 7.440 1.00 83.50 120 PRO A N 1
ATOM 899 C CA . PRO A 1 120 ? 7.865 0.690 7.465 1.00 83.50 120 PRO A CA 1
ATOM 900 C C . PRO A 1 120 ? 8.655 -0.256 6.541 1.00 83.50 120 PRO A C 1
ATOM 902 O O . PRO A 1 120 ? 8.428 -1.466 6.491 1.00 83.50 120 PRO A O 1
ATOM 905 N N . TYR A 1 121 ? 9.653 0.300 5.848 1.00 72.19 121 TYR A N 1
ATOM 906 C CA . TYR A 1 121 ? 10.457 -0.387 4.821 1.00 72.19 121 TYR A CA 1
ATOM 907 C C . TYR A 1 121 ? 11.728 -1.065 5.351 1.00 72.19 121 TYR A C 1
ATOM 909 O O . TYR A 1 121 ? 12.572 -1.519 4.574 1.00 72.19 121 TYR A O 1
ATOM 917 N N . VAL A 1 122 ? 11.914 -1.094 6.668 1.00 67.56 122 VAL A N 1
ATOM 918 C CA . VAL A 1 122 ? 13.135 -1.626 7.277 1.00 67.56 122 VAL A CA 1
ATOM 919 C C . VAL A 1 122 ? 13.168 -3.156 7.222 1.00 67.56 122 VAL A C 1
ATOM 921 O O . VAL A 1 122 ? 12.146 -3.839 7.286 1.00 67.56 122 VAL A O 1
ATOM 924 N N . ARG A 1 123 ? 14.372 -3.720 7.099 1.00 59.81 123 ARG A N 1
ATOM 925 C CA . ARG A 1 123 ? 14.573 -5.173 7.184 1.00 59.81 123 ARG A CA 1
ATOM 926 C C . ARG A 1 123 ? 14.362 -5.635 8.626 1.00 59.81 123 ARG A C 1
ATOM 928 O O . ARG A 1 123 ? 14.871 -4.993 9.543 1.00 59.81 123 ARG A O 1
ATOM 935 N N . THR A 1 124 ? 13.721 -6.787 8.842 1.00 56.91 124 THR A N 1
ATOM 936 C CA . THR A 1 124 ? 13.520 -7.324 10.207 1.00 56.91 124 THR A CA 1
ATOM 937 C C . THR A 1 124 ? 14.820 -7.714 10.899 1.00 56.91 124 THR A C 1
ATOM 939 O O . THR A 1 124 ? 14.825 -7.913 12.105 1.00 56.91 124 THR A O 1
ATOM 942 N N . GLN A 1 125 ? 15.939 -7.820 10.176 1.00 53.28 125 GLN A N 1
ATOM 943 C CA . GLN A 1 125 ? 17.253 -8.070 10.777 1.00 53.28 125 GLN A CA 1
ATOM 944 C C . GLN A 1 125 ? 17.619 -7.000 11.819 1.00 53.28 125 GLN A C 1
ATOM 946 O O . GLN A 1 125 ? 18.341 -7.304 12.762 1.00 53.28 125 GLN A O 1
ATOM 951 N N . VAL A 1 126 ? 17.061 -5.790 11.692 1.00 59.31 126 VAL A N 1
ATOM 952 C CA . VAL A 1 126 ? 17.173 -4.715 12.690 1.00 59.31 126 VAL A CA 1
ATOM 953 C C . VAL A 1 126 ? 16.411 -5.049 13.987 1.00 59.31 126 VAL A C 1
ATOM 955 O O . VAL A 1 126 ? 16.791 -4.583 15.051 1.00 59.31 126 VAL A O 1
ATOM 958 N N . LEU A 1 127 ? 15.383 -5.903 13.925 1.00 63.41 127 LEU A N 1
ATOM 959 C CA . LEU A 1 127 ? 14.573 -6.354 15.069 1.00 63.41 127 LEU A CA 1
ATOM 960 C C . LEU A 1 127 ? 15.196 -7.537 15.833 1.00 63.41 127 LEU A C 1
ATOM 962 O O . LEU A 1 127 ? 14.666 -7.950 16.860 1.00 63.41 127 LEU A O 1
ATOM 966 N N . GLY A 1 128 ? 16.292 -8.115 15.330 1.00 69.19 128 GLY A N 1
ATOM 967 C CA . GLY A 1 128 ? 16.924 -9.302 15.905 1.00 69.19 128 GLY A CA 1
ATOM 968 C C . GLY A 1 128 ? 16.365 -10.631 15.373 1.00 69.19 128 GLY A C 1
ATOM 969 O O . GLY A 1 128 ? 15.224 -10.752 14.912 1.00 69.19 128 GLY A O 1
ATOM 970 N N . ALA A 1 129 ? 17.209 -11.666 15.409 1.00 74.81 129 ALA A N 1
ATOM 971 C CA . ALA A 1 129 ? 16.908 -12.971 14.817 1.00 74.81 129 ALA A CA 1
ATOM 972 C C . ALA A 1 129 ? 15.764 -13.709 15.533 1.00 74.81 129 ALA A C 1
ATOM 974 O O . ALA A 1 129 ? 15.001 -14.434 14.898 1.00 74.81 129 ALA A O 1
ATOM 975 N N . GLU A 1 130 ? 15.633 -13.525 16.846 1.00 77.31 130 GLU A N 1
ATOM 976 C CA . GLU A 1 130 ? 14.586 -14.158 17.645 1.00 77.31 130 GLU A CA 1
ATOM 977 C C . GLU A 1 130 ? 13.198 -13.604 17.320 1.00 77.31 130 GLU A C 1
ATOM 979 O O . GLU A 1 130 ? 12.300 -14.377 16.985 1.00 77.31 130 GLU A O 1
ATOM 984 N N . VAL A 1 131 ? 13.053 -12.274 17.307 1.00 74.81 131 VAL A N 1
ATOM 985 C CA . VAL A 1 131 ? 11.809 -11.590 16.923 1.00 74.81 131 VAL A CA 1
ATOM 986 C C . VAL A 1 131 ? 11.405 -11.974 15.502 1.00 74.81 131 VAL A C 1
ATOM 988 O O . VAL A 1 131 ? 10.250 -12.317 15.265 1.00 74.81 131 VAL A O 1
ATOM 991 N N . SER A 1 132 ? 12.365 -12.015 14.572 1.00 75.25 132 SER A N 1
ATOM 992 C CA . SER A 1 132 ? 12.111 -12.446 13.192 1.00 75.25 132 SER A CA 1
ATOM 993 C C . SER A 1 132 ? 11.586 -13.885 13.114 1.00 75.25 132 SER A C 1
ATOM 995 O O . SER A 1 132 ? 10.617 -14.143 12.404 1.00 75.25 132 SER A O 1
ATOM 997 N N . ARG A 1 133 ? 12.187 -14.830 13.856 1.00 78.81 133 ARG A N 1
ATOM 998 C CA . ARG A 1 133 ? 11.720 -16.229 13.897 1.00 78.81 133 ARG A CA 1
ATOM 999 C C . ARG A 1 133 ? 10.345 -16.358 14.543 1.00 78.81 133 ARG A C 1
ATOM 1001 O O . ARG A 1 133 ? 9.537 -17.157 14.078 1.00 78.81 133 ARG A O 1
ATOM 1008 N N . ARG A 1 134 ? 10.087 -15.599 15.609 1.00 80.75 134 ARG A N 1
ATOM 1009 C CA . ARG A 1 134 ? 8.790 -15.578 16.290 1.00 80.75 134 ARG A CA 1
ATOM 1010 C C . ARG A 1 134 ? 7.694 -15.084 15.351 1.00 80.75 134 ARG A C 1
ATOM 1012 O O . ARG A 1 134 ? 6.747 -15.823 15.125 1.00 80.75 134 ARG A O 1
ATOM 1019 N N . LEU A 1 135 ? 7.883 -13.917 14.730 1.00 79.44 135 LEU A N 1
ATOM 1020 C CA . LEU A 1 135 ? 6.942 -13.361 13.754 1.00 79.44 135 LEU A CA 1
ATOM 1021 C C . LEU A 1 135 ? 6.722 -14.307 12.575 1.00 79.44 135 LEU A C 1
ATOM 1023 O O . LEU A 1 135 ? 5.590 -14.487 12.143 1.00 79.44 135 LEU A O 1
ATOM 1027 N N . ALA A 1 136 ? 7.784 -14.949 12.079 1.00 81.25 136 ALA A N 1
ATOM 1028 C CA . ALA A 1 136 ? 7.660 -15.925 11.007 1.00 81.25 136 ALA A CA 1
ATOM 1029 C C . ALA A 1 136 ? 6.757 -17.101 11.405 1.00 81.25 136 ALA A C 1
ATOM 1031 O O . ALA A 1 136 ? 5.847 -17.445 10.660 1.00 81.25 136 ALA A O 1
ATOM 1032 N N . ARG A 1 137 ? 6.940 -17.674 12.601 1.00 82.19 137 ARG A N 1
ATOM 1033 C CA . ARG A 1 137 ? 6.057 -18.741 13.101 1.00 82.19 137 ARG A CA 1
ATOM 1034 C C . ARG A 1 137 ? 4.631 -18.247 13.316 1.00 82.19 137 ARG A C 1
ATOM 1036 O O . ARG A 1 137 ? 3.695 -18.864 12.823 1.00 82.19 137 ARG A O 1
ATOM 1043 N N . GLU A 1 138 ? 4.477 -17.132 14.022 1.00 81.88 138 GLU A N 1
ATOM 1044 C CA . GLU A 1 138 ? 3.171 -16.590 14.393 1.00 81.88 138 GLU A CA 1
ATOM 1045 C C . GLU A 1 138 ? 2.349 -16.187 13.178 1.00 81.88 138 GLU A C 1
ATOM 1047 O O . GLU A 1 138 ? 1.136 -16.326 13.237 1.00 81.88 138 GLU A O 1
ATOM 1052 N N . LEU A 1 139 ? 2.977 -15.721 12.095 1.00 81.56 139 LEU A N 1
ATOM 1053 C CA . LEU A 1 139 ? 2.320 -15.268 10.864 1.00 81.56 139 LEU A CA 1
ATOM 1054 C C . LEU A 1 139 ? 2.376 -16.300 9.722 1.00 81.56 139 LEU A C 1
ATOM 1056 O O . LEU A 1 139 ? 1.895 -16.011 8.630 1.00 81.56 139 LEU A O 1
ATOM 1060 N N . GLY A 1 140 ? 2.943 -17.489 9.954 1.00 78.81 140 GLY A N 1
ATOM 1061 C CA . GLY A 1 140 ? 3.050 -18.548 8.942 1.00 78.81 140 GLY A CA 1
ATOM 1062 C C . GLY A 1 140 ? 3.972 -18.199 7.766 1.00 78.81 140 GLY A C 1
ATOM 1063 O O . GLY A 1 140 ? 3.708 -18.589 6.632 1.00 78.81 140 GLY A O 1
ATOM 1064 N N . LEU A 1 141 ? 5.035 -17.434 8.012 1.00 80.25 141 LEU A N 1
ATOM 1065 C CA . LEU A 1 141 ? 5.993 -16.995 7.000 1.00 80.25 141 LEU A CA 1
ATOM 1066 C C . LEU A 1 141 ? 7.211 -17.920 6.951 1.00 80.25 141 LEU A C 1
ATOM 1068 O O . LEU A 1 141 ? 7.699 -18.396 7.975 1.00 80.25 141 LEU A O 1
ATOM 1072 N N . SER A 1 142 ? 7.749 -18.125 5.751 1.00 70.12 142 SER A N 1
ATOM 1073 C CA . SER A 1 142 ? 8.965 -18.904 5.516 1.00 70.12 142 SER A CA 1
ATOM 1074 C C . SER A 1 142 ? 10.058 -18.052 4.860 1.00 70.12 142 SER A C 1
ATOM 1076 O O . SER A 1 142 ? 9.789 -17.075 4.161 1.00 70.12 142 SER A O 1
ATOM 1078 N N . GLY A 1 143 ? 11.322 -18.421 5.087 1.00 69.44 143 GLY A N 1
ATOM 1079 C CA . GLY A 1 143 ? 12.479 -17.715 4.530 1.00 69.44 143 GLY A CA 1
ATOM 1080 C C . GLY A 1 143 ? 12.846 -16.421 5.269 1.00 69.44 143 GLY A C 1
ATOM 1081 O O . GLY A 1 143 ? 12.552 -16.249 6.450 1.00 69.44 143 GLY A O 1
ATOM 1082 N N . ARG A 1 144 ? 13.566 -15.521 4.584 1.00 67.06 144 ARG A N 1
ATOM 1083 C CA . ARG A 1 144 ? 13.905 -14.199 5.136 1.00 67.06 144 ARG A CA 1
ATOM 1084 C C . ARG A 1 144 ? 12.663 -13.312 5.085 1.00 67.06 144 ARG A C 1
ATOM 1086 O O . ARG A 1 144 ? 12.204 -12.988 3.996 1.00 67.06 144 ARG A O 1
ATOM 1093 N N . VAL A 1 145 ? 12.161 -12.933 6.255 1.00 68.56 145 VAL A N 1
ATOM 1094 C CA . VAL A 1 145 ? 11.006 -12.042 6.404 1.00 68.56 145 VAL A CA 1
ATOM 1095 C C . VAL A 1 145 ? 11.489 -10.593 6.401 1.00 68.56 145 VAL A C 1
ATOM 1097 O O . VAL A 1 145 ? 12.449 -10.265 7.089 1.00 68.56 145 VAL A O 1
ATOM 1100 N N . ASP A 1 146 ? 10.832 -9.730 5.633 1.00 77.62 146 ASP A N 1
ATOM 1101 C CA . ASP A 1 146 ? 10.995 -8.274 5.726 1.00 77.62 146 ASP A CA 1
ATOM 1102 C C . ASP A 1 146 ? 9.859 -7.682 6.578 1.00 77.62 146 ASP A C 1
ATOM 1104 O O . ASP A 1 146 ? 8.788 -8.280 6.685 1.00 77.62 146 ASP A O 1
ATOM 1108 N N . LEU A 1 147 ? 10.057 -6.511 7.203 1.00 82.25 147 LEU A N 1
ATOM 1109 C CA . LEU A 1 147 ? 9.062 -5.990 8.151 1.00 82.25 147 LEU A CA 1
ATOM 1110 C C . LEU A 1 147 ? 7.725 -5.717 7.463 1.00 82.25 147 LEU A C 1
ATOM 1112 O O . LEU A 1 147 ? 6.680 -6.133 7.954 1.00 82.25 147 LEU A O 1
ATOM 1116 N N . TYR A 1 148 ? 7.758 -5.110 6.277 1.00 84.75 148 TYR A N 1
ATOM 1117 C CA . TYR A 1 148 ? 6.545 -4.888 5.496 1.00 84.75 148 TYR A CA 1
ATOM 1118 C C . TYR A 1 148 ? 5.832 -6.205 5.122 1.00 84.75 148 TYR A C 1
ATOM 1120 O O . TYR A 1 148 ? 4.609 -6.218 5.033 1.00 84.75 148 TYR A O 1
ATOM 1128 N N . HIS A 1 149 ? 6.551 -7.328 4.961 1.00 87.44 149 HIS A N 1
ATOM 1129 C CA . HIS A 1 149 ? 5.930 -8.640 4.731 1.00 87.44 149 HIS A CA 1
ATOM 1130 C C . HIS A 1 149 ? 5.170 -9.122 5.970 1.00 87.44 149 HIS A C 1
ATOM 1132 O O . HIS A 1 149 ? 4.020 -9.542 5.849 1.00 87.44 149 HIS A O 1
ATOM 1138 N N . ALA A 1 150 ? 5.767 -8.988 7.158 1.00 89.75 150 ALA A N 1
ATOM 1139 C CA . ALA A 1 150 ? 5.080 -9.276 8.416 1.00 89.75 150 ALA A CA 1
ATOM 1140 C C . ALA A 1 150 ? 3.835 -8.389 8.598 1.00 89.75 150 ALA A C 1
ATOM 1142 O O . ALA A 1 150 ? 2.783 -8.887 8.989 1.00 89.75 150 ALA A O 1
ATOM 1143 N N . PHE A 1 151 ? 3.915 -7.106 8.228 1.00 93.38 151 PHE A N 1
ATOM 1144 C CA . PHE A 1 151 ? 2.757 -6.206 8.218 1.00 93.38 151 PHE A CA 1
ATOM 1145 C C . PHE A 1 151 ? 1.652 -6.708 7.286 1.00 93.38 151 PHE A C 1
ATOM 1147 O O . PHE A 1 151 ? 0.518 -6.830 7.733 1.00 93.38 151 PHE A O 1
ATOM 1154 N N . ILE A 1 152 ? 1.966 -7.067 6.036 1.00 93.44 152 ILE A N 1
ATOM 1155 C CA . ILE A 1 152 ? 0.975 -7.610 5.087 1.00 93.44 152 ILE A CA 1
ATOM 1156 C C . ILE A 1 152 ? 0.302 -8.863 5.662 1.00 93.44 152 ILE A C 1
ATOM 1158 O O . ILE A 1 152 ? -0.920 -8.989 5.610 1.00 93.44 152 ILE A O 1
ATOM 1162 N N . ALA A 1 153 ? 1.081 -9.771 6.251 1.00 92.50 153 ALA A N 1
ATOM 1163 C CA . ALA A 1 153 ? 0.555 -10.993 6.849 1.00 92.50 153 ALA A CA 1
ATOM 1164 C C . ALA A 1 153 ? -0.277 -10.740 8.118 1.00 92.50 153 ALA A C 1
ATOM 1166 O O . ALA A 1 153 ? -1.219 -11.477 8.379 1.00 92.50 153 ALA A O 1
ATOM 1167 N N . ALA A 1 154 ? 0.019 -9.700 8.896 1.00 93.56 154 ALA A N 1
ATOM 1168 C CA . ALA A 1 154 ? -0.810 -9.295 10.030 1.00 93.56 154 ALA A CA 1
ATOM 1169 C C . ALA A 1 154 ? -2.094 -8.569 9.577 1.00 93.56 154 ALA A C 1
ATOM 1171 O O . ALA A 1 154 ? -3.158 -8.773 10.160 1.00 93.56 154 ALA A O 1
ATOM 1172 N N . MET A 1 155 ? -2.037 -7.781 8.497 1.00 95.94 155 MET A N 1
ATOM 1173 C CA . MET A 1 155 ? -3.201 -7.091 7.922 1.00 95.94 155 MET A CA 1
ATOM 1174 C C . MET A 1 155 ? -4.296 -8.069 7.468 1.00 95.94 155 MET A C 1
ATOM 1176 O O . MET A 1 155 ? -5.477 -7.754 7.598 1.00 95.94 155 MET A O 1
ATOM 1180 N N . THR A 1 156 ? -3.944 -9.277 7.004 1.00 93.25 156 THR A N 1
ATOM 1181 C CA . THR A 1 156 ? -4.938 -10.314 6.639 1.00 93.25 156 THR A CA 1
ATOM 1182 C C . THR A 1 156 ? -5.808 -10.743 7.821 1.00 93.25 156 THR A C 1
ATOM 1184 O O . THR A 1 156 ? -6.953 -11.152 7.615 1.00 93.25 156 THR A O 1
ATOM 1187 N N . ARG A 1 157 ? -5.277 -10.652 9.048 1.00 92.50 157 ARG A N 1
ATOM 1188 C CA . ARG A 1 157 ? -5.970 -11.042 10.282 1.00 92.50 157 ARG A CA 1
ATOM 1189 C C . ARG A 1 157 ? -6.959 -9.990 10.729 1.00 92.50 157 ARG A C 1
ATOM 1191 O O . ARG A 1 157 ? -8.008 -10.348 11.232 1.00 92.50 157 ARG A O 1
ATOM 1198 N N . VAL A 1 158 ? -6.653 -8.716 10.515 1.00 95.75 158 VAL A N 1
ATOM 1199 C CA . VAL A 1 158 ? -7.505 -7.590 10.928 1.00 95.75 158 VAL A CA 1
ATOM 1200 C C . VAL A 1 158 ? -8.448 -7.115 9.824 1.00 95.75 158 VAL A C 1
ATOM 1202 O O . VAL A 1 158 ? -9.327 -6.305 10.084 1.00 95.75 158 VAL A O 1
ATOM 1205 N N . LEU A 1 159 ? -8.336 -7.619 8.598 1.00 96.94 159 LEU A N 1
ATOM 1206 C CA . LEU A 1 159 ? -9.331 -7.361 7.557 1.00 96.94 159 LEU A CA 1
ATOM 1207 C C . LEU A 1 159 ? -10.568 -8.253 7.737 1.00 96.94 159 LEU A C 1
ATOM 1209 O O . LEU A 1 159 ? -10.474 -9.468 7.940 1.00 96.94 159 LEU A O 1
ATOM 1213 N N . ALA A 1 160 ? -11.755 -7.662 7.615 1.00 95.75 160 ALA A N 1
ATOM 1214 C CA . ALA A 1 160 ? -13.002 -8.411 7.507 1.00 95.75 160 ALA A CA 1
ATOM 1215 C C . ALA A 1 160 ? -12.982 -9.305 6.247 1.00 95.75 160 ALA A C 1
ATOM 1217 O O . ALA A 1 160 ? -12.275 -8.996 5.283 1.00 95.75 160 ALA A O 1
ATOM 1218 N N . PRO A 1 161 ? -13.704 -10.444 6.213 1.00 94.25 161 PRO A N 1
ATOM 1219 C CA . PRO A 1 161 ? -13.898 -11.190 4.968 1.00 94.25 161 PRO A CA 1
ATOM 1220 C C . PRO A 1 161 ? -14.450 -10.262 3.879 1.00 94.25 161 PRO A C 1
ATOM 1222 O O . PRO A 1 161 ? -15.465 -9.607 4.090 1.00 94.25 161 PRO A O 1
ATOM 1225 N N . GLY A 1 162 ? -13.776 -10.179 2.730 1.00 95.12 162 GLY A N 1
ATOM 1226 C CA . GLY A 1 162 ? -14.143 -9.237 1.673 1.00 95.12 162 GLY A CA 1
ATOM 1227 C C . GLY A 1 162 ? -13.731 -7.779 1.913 1.00 95.12 162 GLY A C 1
ATOM 1228 O O . GLY A 1 162 ? -14.071 -6.946 1.082 1.00 95.12 162 GLY A O 1
ATOM 1229 N N . GLY A 1 163 ? -13.007 -7.469 2.993 1.00 97.12 163 GLY A N 1
ATOM 1230 C CA . GLY A 1 163 ? -12.439 -6.143 3.241 1.00 97.12 163 GLY A CA 1
ATOM 1231 C C . GLY A 1 163 ? -11.287 -5.813 2.288 1.00 97.12 163 GLY A C 1
ATOM 1232 O O . GLY A 1 163 ? -10.606 -6.711 1.784 1.00 97.12 163 GLY A O 1
ATOM 1233 N N . THR A 1 164 ? -11.058 -4.526 2.058 1.00 98.19 164 THR A N 1
ATOM 1234 C CA . THR A 1 164 ? -10.098 -4.014 1.075 1.00 98.19 164 THR A CA 1
ATOM 1235 C C . THR A 1 164 ? -8.764 -3.671 1.736 1.00 98.19 164 THR A C 1
ATOM 1237 O O . THR A 1 164 ? -8.703 -3.010 2.770 1.00 98.19 164 THR A O 1
ATOM 1240 N N . LEU A 1 165 ? -7.671 -4.105 1.121 1.00 98.44 165 LEU A N 1
ATOM 1241 C CA . LEU A 1 165 ? -6.309 -3.677 1.401 1.00 98.44 165 LEU A CA 1
ATOM 1242 C C . LEU A 1 165 ? -5.913 -2.612 0.375 1.00 98.44 165 LEU A C 1
ATOM 1244 O O . LEU A 1 165 ? -5.946 -2.881 -0.824 1.00 98.44 165 LEU A O 1
ATOM 1248 N N . ALA A 1 166 ? -5.489 -1.444 0.850 1.00 98.25 166 ALA A N 1
ATOM 1249 C CA . ALA A 1 166 ? -4.873 -0.385 0.064 1.00 98.25 166 ALA A CA 1
ATOM 1250 C C . ALA A 1 166 ? -3.461 -0.117 0.596 1.00 98.25 166 ALA A C 1
ATOM 1252 O O . ALA A 1 166 ? -3.254 0.594 1.581 1.00 98.25 166 ALA A O 1
ATOM 1253 N N . LEU A 1 167 ? -2.476 -0.736 -0.045 1.00 96.69 167 LEU A N 1
ATOM 1254 C CA . LEU A 1 167 ? -1.110 -0.813 0.452 1.00 96.69 167 LEU A CA 1
ATOM 1255 C C . LEU A 1 167 ? -0.157 -0.023 -0.441 1.00 96.69 167 LEU A C 1
ATOM 1257 O O . LEU A 1 167 ? -0.018 -0.333 -1.620 1.00 96.69 167 LEU A O 1
ATOM 1261 N N . LEU A 1 168 ? 0.575 0.918 0.147 1.00 93.25 168 LEU A N 1
ATOM 1262 C CA . LEU A 1 168 ? 1.775 1.513 -0.430 1.00 93.25 168 LEU A CA 1
ATOM 1263 C C . LEU A 1 168 ? 3.004 0.773 0.107 1.00 93.25 168 LEU A C 1
ATOM 1265 O O . LEU A 1 168 ? 3.241 0.761 1.307 1.00 93.25 168 LEU A O 1
ATOM 1269 N N . CYS A 1 169 ? 3.786 0.143 -0.763 1.00 89.12 169 CYS A N 1
ATOM 1270 C CA . CYS A 1 169 ? 4.972 -0.617 -0.366 1.00 89.12 169 CYS A CA 1
ATOM 1271 C C . CYS A 1 169 ? 6.077 -0.531 -1.430 1.00 89.12 169 CYS A C 1
ATOM 1273 O O . CYS A 1 169 ? 5.988 0.258 -2.364 1.00 89.12 169 CYS A O 1
ATOM 1275 N N . SER A 1 170 ? 7.172 -1.284 -1.278 1.00 86.44 170 SER A N 1
ATOM 1276 C CA . SER A 1 170 ? 8.290 -1.200 -2.220 1.00 86.44 170 SER A CA 1
ATOM 1277 C C . SER A 1 170 ? 7.995 -2.048 -3.445 1.00 86.44 170 SER A C 1
ATOM 1279 O O . SER A 1 170 ? 7.719 -3.231 -3.301 1.00 86.44 170 SER A O 1
ATOM 1281 N N . ASN A 1 171 ? 8.170 -1.517 -4.652 1.00 88.62 171 ASN A N 1
ATOM 1282 C CA . ASN A 1 171 ? 7.956 -2.293 -5.879 1.00 88.62 171 ASN A CA 1
ATOM 1283 C C . ASN A 1 171 ? 8.914 -3.491 -6.046 1.00 88.62 171 ASN A C 1
ATOM 1285 O O . ASN A 1 171 ? 8.671 -4.363 -6.877 1.00 88.62 171 ASN A O 1
ATOM 1289 N N . ARG A 1 172 ? 9.976 -3.591 -5.230 1.00 87.19 172 ARG A N 1
ATOM 1290 C CA . ARG A 1 172 ? 10.942 -4.697 -5.285 1.00 87.19 172 ARG A CA 1
ATOM 1291 C C . ARG A 1 172 ? 10.277 -6.059 -5.109 1.00 87.19 172 ARG A C 1
ATOM 1293 O O . ARG A 1 172 ? 10.751 -7.024 -5.703 1.00 87.19 172 ARG A O 1
ATOM 1300 N N . PHE A 1 173 ? 9.182 -6.154 -4.344 1.00 89.00 173 PHE A N 1
ATOM 1301 C CA . PHE A 1 173 ? 8.505 -7.440 -4.153 1.00 89.00 173 PHE A CA 1
ATOM 1302 C C . PHE A 1 173 ? 7.959 -8.017 -5.468 1.00 89.00 173 PHE A C 1
ATOM 1304 O O . PHE A 1 173 ? 7.771 -9.229 -5.555 1.00 89.00 173 PHE A O 1
ATOM 1311 N N . LEU A 1 174 ? 7.732 -7.185 -6.492 1.00 90.56 174 LEU A N 1
ATOM 1312 C CA . LEU A 1 174 ? 7.243 -7.627 -7.796 1.00 90.56 174 LEU A CA 1
ATOM 1313 C C . LEU A 1 174 ? 8.269 -8.527 -8.488 1.00 90.56 174 LEU A C 1
ATOM 1315 O O . LEU A 1 174 ? 7.910 -9.589 -8.983 1.00 90.56 174 LEU A O 1
ATOM 1319 N N . THR A 1 175 ? 9.552 -8.159 -8.471 1.00 88.06 175 THR A N 1
ATOM 1320 C CA . THR A 1 175 ? 10.563 -8.788 -9.338 1.00 88.06 175 THR A CA 1
ATOM 1321 C C . THR A 1 175 ? 11.666 -9.535 -8.598 1.00 88.06 175 THR A C 1
ATOM 1323 O O . THR A 1 175 ? 12.286 -10.430 -9.173 1.00 88.06 175 THR A O 1
ATOM 1326 N N . THR A 1 176 ? 11.934 -9.229 -7.325 1.00 85.38 176 THR A N 1
ATOM 1327 C CA . THR A 1 176 ? 13.045 -9.868 -6.608 1.00 85.38 176 THR A CA 1
ATOM 1328 C C . THR A 1 176 ? 12.681 -11.254 -6.080 1.00 85.38 176 THR A C 1
ATOM 1330 O O . THR A 1 176 ? 11.522 -11.576 -5.796 1.00 85.38 176 THR A O 1
ATOM 1333 N N . ARG A 1 177 ? 13.713 -12.076 -5.854 1.00 80.56 177 ARG A N 1
ATOM 1334 C CA . ARG A 1 177 ? 13.571 -13.366 -5.165 1.00 80.56 177 ARG A CA 1
ATOM 1335 C C . ARG A 1 177 ? 13.128 -13.205 -3.707 1.00 80.56 177 ARG A C 1
ATOM 1337 O O . ARG A 1 177 ? 12.368 -14.035 -3.225 1.00 80.56 177 ARG A O 1
ATOM 1344 N N . SER A 1 178 ? 13.561 -12.146 -3.014 1.00 76.62 178 SER A N 1
ATOM 1345 C CA . SER A 1 178 ? 13.112 -11.866 -1.640 1.00 76.62 178 SER A CA 1
ATOM 1346 C C . SER A 1 178 ? 11.622 -11.512 -1.574 1.00 76.62 178 SER A C 1
ATOM 1348 O O . SER A 1 178 ? 10.972 -11.804 -0.580 1.00 76.62 178 SER A O 1
ATOM 1350 N N . GLY A 1 179 ? 11.058 -10.974 -2.661 1.00 84.69 179 GLY A N 1
ATOM 1351 C CA . GLY A 1 179 ? 9.627 -10.707 -2.800 1.00 84.69 179 GLY A CA 1
ATOM 1352 C C . GLY A 1 179 ? 8.735 -11.944 -2.903 1.00 84.69 179 GLY A C 1
ATOM 1353 O O . GLY A 1 179 ? 7.520 -11.804 -2.798 1.00 84.69 179 GLY A O 1
ATOM 1354 N N . ARG A 1 180 ? 9.302 -13.149 -3.086 1.00 85.94 180 ARG A N 1
ATOM 1355 C CA . ARG A 1 180 ? 8.548 -14.406 -3.256 1.00 85.94 180 ARG A CA 1
ATOM 1356 C C . ARG A 1 180 ? 7.485 -14.586 -2.176 1.00 85.94 180 ARG A C 1
ATOM 1358 O O . ARG A 1 180 ? 6.326 -14.832 -2.486 1.00 85.94 180 ARG A O 1
ATOM 1365 N N . ALA A 1 181 ? 7.886 -14.442 -0.917 1.00 84.75 181 ALA A N 1
ATOM 1366 C CA . ALA A 1 181 ? 7.011 -14.719 0.212 1.00 84.75 181 ALA A CA 1
ATOM 1367 C C . ALA A 1 181 ? 5.852 -13.710 0.295 1.00 84.75 181 ALA A C 1
ATOM 1369 O O . ALA A 1 181 ? 4.721 -14.093 0.580 1.00 84.75 181 ALA A O 1
ATOM 1370 N N . VAL A 1 182 ? 6.101 -12.445 -0.063 1.00 89.31 182 VAL A N 1
ATOM 1371 C CA . VAL A 1 182 ? 5.056 -11.417 -0.184 1.00 89.31 182 VAL A CA 1
ATOM 1372 C C . VAL A 1 182 ? 4.076 -11.762 -1.301 1.00 89.31 182 VAL A C 1
ATOM 1374 O O . VAL A 1 182 ? 2.869 -11.728 -1.076 1.00 89.31 182 VAL A O 1
ATOM 1377 N N . ARG A 1 183 ? 4.576 -12.136 -2.488 1.00 91.38 183 ARG A N 1
ATOM 1378 C CA . ARG A 1 183 ? 3.724 -12.537 -3.619 1.00 91.38 183 ARG A CA 1
ATOM 1379 C C . ARG A 1 183 ? 2.859 -13.748 -3.270 1.00 91.38 183 ARG A C 1
ATOM 1381 O O . ARG A 1 183 ? 1.676 -13.736 -3.592 1.00 91.38 183 ARG A O 1
ATOM 1388 N N . ALA A 1 184 ? 3.414 -14.736 -2.566 1.00 88.88 184 ALA A N 1
ATOM 1389 C CA . ALA A 1 184 ? 2.682 -15.913 -2.097 1.00 88.88 184 ALA A CA 1
ATOM 1390 C C . ALA A 1 184 ? 1.587 -15.555 -1.072 1.00 88.88 184 ALA A C 1
ATOM 1392 O O . ALA A 1 184 ? 0.447 -16.007 -1.198 1.00 88.88 184 ALA A O 1
ATOM 1393 N N . THR A 1 185 ? 1.882 -14.689 -0.091 1.00 90.19 185 THR A N 1
ATOM 1394 C CA . THR A 1 185 ? 0.867 -14.190 0.857 1.00 90.19 185 THR A CA 1
ATOM 1395 C C . THR A 1 185 ? -0.248 -13.439 0.129 1.00 90.19 185 THR A C 1
ATOM 1397 O O . THR A 1 185 ? -1.424 -13.719 0.351 1.00 90.19 185 THR A O 1
ATOM 1400 N N . LEU A 1 186 ? 0.103 -12.523 -0.779 1.00 92.50 186 LEU A N 1
ATOM 1401 C CA . LEU A 1 186 ? -0.870 -11.754 -1.555 1.00 92.50 186 LEU A CA 1
ATOM 1402 C C . LEU A 1 186 ? -1.762 -12.659 -2.418 1.00 92.50 186 LEU A C 1
ATOM 1404 O O . LEU A 1 186 ? -2.973 -12.474 -2.441 1.00 92.50 186 LEU A O 1
ATOM 1408 N N . ARG A 1 187 ? -1.186 -13.671 -3.074 1.00 90.75 187 ARG A N 1
ATOM 1409 C CA . ARG A 1 187 ? -1.922 -14.632 -3.910 1.00 90.75 187 ARG A CA 1
ATOM 1410 C C . ARG A 1 187 ? -2.861 -15.544 -3.148 1.00 90.75 187 ARG A C 1
ATOM 1412 O O . ARG A 1 187 ? -3.881 -15.922 -3.702 1.00 90.75 187 ARG A O 1
ATOM 1419 N N . SER A 1 188 ? -2.482 -15.956 -1.942 1.00 91.06 188 SER A N 1
ATOM 1420 C CA . SER A 1 188 ? -3.228 -16.960 -1.176 1.00 91.06 188 SER A CA 1
ATOM 1421 C C . SER A 1 188 ? -4.297 -16.357 -0.268 1.00 91.06 188 SER A C 1
ATOM 1423 O O . SER A 1 188 ? -5.244 -17.052 0.084 1.00 91.06 188 SER A O 1
ATOM 1425 N N . GLN A 1 189 ? -4.157 -15.084 0.115 1.00 93.56 189 GLN A N 1
ATOM 1426 C CA . GLN A 1 189 ? -5.035 -14.425 1.093 1.00 93.56 189 GLN A CA 1
ATOM 1427 C C . GLN A 1 189 ? -5.869 -13.278 0.501 1.00 93.56 189 GLN A C 1
ATOM 1429 O O . GLN A 1 189 ? -6.699 -12.687 1.202 1.00 93.56 189 GLN A O 1
ATOM 1434 N N . PHE A 1 190 ? -5.651 -12.932 -0.771 1.00 95.56 190 PHE A N 1
ATOM 1435 C CA . PHE A 1 190 ? -6.352 -11.831 -1.415 1.00 95.56 190 PHE A CA 1
ATOM 1436 C C . PHE A 1 190 ? -6.739 -12.129 -2.861 1.00 95.56 190 PHE A C 1
ATOM 1438 O O . PHE A 1 190 ? -6.022 -12.777 -3.617 1.00 95.56 190 PHE A O 1
ATOM 1445 N N . GLN A 1 191 ? -7.868 -11.554 -3.262 1.00 95.94 191 GLN A N 1
ATOM 1446 C CA . GLN A 1 191 ? -8.201 -11.306 -4.649 1.00 95.94 191 GLN A CA 1
ATOM 1447 C C . GLN A 1 191 ? -7.515 -10.002 -5.053 1.00 95.94 191 GLN A C 1
ATOM 1449 O O . GLN A 1 191 ? -7.877 -8.935 -4.563 1.00 95.94 191 GLN A O 1
ATOM 1454 N N . LEU A 1 192 ? -6.512 -10.086 -5.922 1.00 95.94 192 LEU A N 1
ATOM 1455 C CA . LEU A 1 192 ? -5.830 -8.904 -6.445 1.00 95.94 192 LEU A CA 1
ATOM 1456 C C . LEU A 1 192 ? -6.745 -8.172 -7.424 1.00 95.94 192 LEU A C 1
ATOM 1458 O O . LEU A 1 192 ? -7.285 -8.792 -8.339 1.00 95.94 192 LEU A O 1
ATOM 1462 N N . GLU A 1 193 ? -6.889 -6.863 -7.242 1.00 95.44 193 GLU A N 1
ATOM 1463 C CA . GLU A 1 193 ? -7.741 -6.027 -8.092 1.00 95.44 193 GLU A CA 1
ATOM 1464 C C . GLU A 1 193 ? -6.884 -5.074 -8.918 1.00 95.44 193 GLU A C 1
ATOM 1466 O O . GLU A 1 193 ? -7.041 -4.991 -10.139 1.00 95.44 193 GLU A O 1
ATOM 1471 N N . ARG A 1 194 ? -5.896 -4.426 -8.286 1.00 95.94 194 ARG A N 1
ATOM 1472 C CA . ARG A 1 194 ? -5.036 -3.460 -8.970 1.00 95.94 194 ARG A CA 1
ATOM 1473 C C . ARG A 1 194 ? -3.621 -3.403 -8.392 1.00 95.94 194 ARG A C 1
ATOM 1475 O O . ARG A 1 194 ? -3.438 -3.384 -7.178 1.00 95.94 194 ARG A O 1
ATOM 1482 N N . ILE A 1 195 ? -2.622 -3.316 -9.268 1.00 96.06 195 ILE A N 1
ATOM 1483 C CA . ILE A 1 195 ? -1.216 -3.080 -8.922 1.00 96.06 195 ILE A CA 1
ATOM 1484 C C . ILE A 1 195 ? -0.684 -1.906 -9.742 1.00 96.06 195 ILE A C 1
ATOM 1486 O O . ILE A 1 195 ? -0.820 -1.877 -10.964 1.00 96.06 195 ILE A O 1
ATOM 1490 N N . LEU A 1 196 ? -0.068 -0.935 -9.071 1.00 95.06 196 LEU A N 1
ATOM 1491 C CA . LEU A 1 196 ? 0.664 0.154 -9.713 1.00 95.06 196 LEU A CA 1
ATOM 1492 C C . LEU A 1 196 ? 2.139 0.002 -9.357 1.00 95.06 196 LEU A C 1
ATOM 1494 O O . LEU A 1 196 ? 2.503 0.166 -8.196 1.00 95.06 196 LEU A O 1
ATOM 1498 N N . ASP A 1 197 ? 2.984 -0.273 -10.344 1.00 93.75 197 ASP A N 1
ATOM 1499 C CA . ASP A 1 197 ? 4.434 -0.150 -10.231 1.00 93.75 197 ASP A CA 1
ATOM 1500 C C . ASP A 1 197 ? 4.837 1.271 -10.624 1.00 93.75 197 ASP A C 1
ATOM 1502 O O . ASP A 1 197 ? 4.818 1.635 -11.801 1.00 93.75 197 ASP A O 1
ATOM 1506 N N . LEU A 1 198 ? 5.188 2.095 -9.638 1.00 87.62 198 LEU A N 1
ATOM 1507 C CA . LEU A 1 198 ? 5.575 3.480 -9.889 1.00 87.62 198 LEU A CA 1
ATOM 1508 C C . LEU A 1 198 ? 7.063 3.613 -10.243 1.00 87.62 198 LEU A C 1
ATOM 1510 O O . LEU A 1 198 ? 7.536 4.736 -10.379 1.00 87.62 198 LEU A O 1
ATOM 1514 N N . GLY A 1 199 ? 7.810 2.514 -10.397 1.00 78.56 199 GLY A N 1
ATOM 1515 C CA . GLY A 1 199 ? 9.184 2.529 -10.903 1.00 78.56 199 GLY A CA 1
ATOM 1516 C C . GLY A 1 199 ? 10.130 3.500 -10.177 1.00 78.56 199 GLY A C 1
ATOM 1517 O O . GLY A 1 199 ? 9.947 3.836 -9.006 1.00 78.56 199 GLY A O 1
ATOM 1518 N N . ASP A 1 200 ? 11.154 3.979 -10.894 1.00 70.81 200 ASP A N 1
ATOM 1519 C CA . ASP A 1 200 ? 12.102 5.018 -10.436 1.00 70.81 200 ASP A CA 1
ATOM 1520 C C . ASP A 1 200 ? 11.593 6.437 -10.717 1.00 70.81 200 ASP A C 1
ATOM 1522 O O . ASP A 1 200 ? 12.351 7.365 -10.978 1.00 70.81 200 ASP A O 1
ATOM 1526 N N . THR A 1 201 ? 10.277 6.638 -10.658 1.00 63.00 201 THR A N 1
ATOM 1527 C CA . THR A 1 201 ? 9.680 7.962 -10.882 1.00 63.00 201 THR A CA 1
ATOM 1528 C C . THR A 1 201 ? 10.081 8.983 -9.809 1.00 63.00 201 THR A C 1
ATOM 1530 O O . THR A 1 201 ? 9.800 10.169 -9.975 1.00 63.00 201 THR A O 1
ATOM 1533 N N . LYS A 1 202 ? 10.734 8.557 -8.709 1.00 68.38 202 LYS A N 1
ATOM 1534 C CA . LYS A 1 202 ? 11.189 9.398 -7.580 1.00 68.38 202 LYS A CA 1
ATOM 1535 C C . LYS A 1 202 ? 10.150 10.455 -7.217 1.00 68.38 202 LYS A C 1
ATOM 1537 O O . LYS A 1 202 ? 10.466 11.640 -7.084 1.00 68.38 202 LYS A O 1
ATOM 1542 N N . LEU A 1 203 ? 8.886 10.043 -7.136 1.00 60.66 203 LEU A N 1
ATOM 1543 C CA . LEU A 1 203 ? 7.750 10.964 -7.144 1.00 60.66 203 LEU A CA 1
ATOM 1544 C C . LEU A 1 203 ? 7.770 11.987 -6.013 1.00 60.66 203 LEU A C 1
ATOM 1546 O O . LEU A 1 203 ? 7.159 13.043 -6.136 1.00 60.66 203 LEU A O 1
ATOM 1550 N N . PHE A 1 204 ? 8.483 11.679 -4.930 1.00 58.16 204 PHE A N 1
ATOM 1551 C CA . PHE A 1 204 ? 8.359 12.412 -3.681 1.00 58.16 204 PHE A CA 1
ATOM 1552 C C . PHE A 1 204 ? 9.678 12.594 -2.922 1.00 58.16 204 PHE A C 1
ATOM 1554 O O . PHE A 1 204 ? 9.665 12.715 -1.701 1.00 58.16 204 PHE A O 1
ATOM 1561 N N . GLY A 1 205 ? 10.829 12.542 -3.606 1.00 51.62 205 GLY A N 1
ATOM 1562 C CA . GLY A 1 205 ? 12.149 12.689 -2.965 1.00 51.62 205 GLY A CA 1
ATOM 1563 C C . GLY A 1 205 ? 12.530 11.563 -1.989 1.00 51.62 205 GLY A C 1
ATOM 1564 O O . GLY A 1 205 ? 13.628 11.567 -1.441 1.00 51.62 205 GLY A O 1
ATOM 1565 N N . ALA A 1 206 ? 11.651 10.580 -1.787 1.00 50.19 206 ALA A N 1
ATOM 1566 C CA . ALA A 1 206 ? 11.936 9.367 -1.042 1.00 50.19 206 ALA A CA 1
ATOM 1567 C C . ALA A 1 206 ? 12.837 8.435 -1.867 1.00 50.19 206 ALA A C 1
ATOM 1569 O O . ALA A 1 206 ? 12.632 8.251 -3.066 1.00 50.19 206 ALA A O 1
ATOM 1570 N N . ALA A 1 207 ? 13.810 7.808 -1.206 1.00 48.03 207 ALA A N 1
ATOM 1571 C CA . ALA A 1 207 ? 14.761 6.875 -1.817 1.00 48.03 207 ALA A CA 1
ATOM 1572 C C . ALA A 1 207 ? 14.156 5.495 -2.163 1.00 48.03 207 ALA A C 1
ATOM 1574 O O . ALA A 1 207 ? 14.878 4.586 -2.576 1.00 48.03 207 ALA A O 1
ATOM 1575 N N . VAL A 1 208 ? 12.847 5.307 -1.958 1.00 58.31 208 VAL A N 1
ATOM 1576 C CA . VAL A 1 208 ? 12.170 4.015 -2.101 1.00 58.31 208 VAL A CA 1
ATOM 1577 C C . VAL A 1 208 ? 11.265 4.037 -3.326 1.00 58.31 208 VAL A C 1
ATOM 1579 O O . VAL A 1 208 ? 10.394 4.893 -3.450 1.00 58.31 208 VAL A O 1
ATOM 1582 N N . LEU A 1 209 ? 11.484 3.067 -4.211 1.00 65.19 209 LEU A N 1
ATOM 1583 C CA . LEU A 1 209 ? 10.655 2.783 -5.380 1.00 65.19 209 LEU A CA 1
ATOM 1584 C C . LEU A 1 209 ? 9.272 2.281 -4.915 1.00 65.19 209 LEU A C 1
ATOM 1586 O O . LEU A 1 209 ? 9.222 1.197 -4.314 1.00 65.19 209 LEU A O 1
ATOM 1590 N N . PRO A 1 210 ? 8.172 3.026 -5.133 1.00 83.81 210 PRO A N 1
ATOM 1591 C CA . PRO A 1 210 ? 6.875 2.665 -4.584 1.00 83.81 210 PRO A CA 1
ATOM 1592 C C . PRO A 1 210 ? 6.062 1.776 -5.532 1.00 83.81 210 PRO A C 1
ATOM 1594 O O . PRO A 1 210 ? 6.065 1.953 -6.748 1.00 83.81 210 PRO A O 1
ATOM 1597 N N . ALA A 1 211 ? 5.312 0.848 -4.954 1.00 91.94 211 ALA A N 1
ATOM 1598 C CA . ALA A 1 211 ? 4.199 0.164 -5.585 1.00 91.94 211 ALA A CA 1
ATOM 1599 C C . ALA A 1 211 ? 2.936 0.349 -4.743 1.00 91.94 211 ALA A C 1
ATOM 1601 O O . ALA A 1 211 ? 3.006 0.407 -3.514 1.00 91.94 211 ALA A O 1
ATOM 1602 N N . ILE A 1 212 ? 1.787 0.415 -5.409 1.00 95.06 212 ILE A N 1
ATOM 1603 C CA . ILE A 1 212 ? 0.474 0.397 -4.762 1.00 95.06 212 ILE A CA 1
ATOM 1604 C C . ILE A 1 212 ? -0.206 -0.926 -5.085 1.00 95.06 212 ILE A C 1
ATOM 1606 O O . ILE A 1 212 ? -0.218 -1.347 -6.241 1.00 95.06 212 ILE A O 1
ATOM 1610 N N . VAL A 1 213 ? -0.784 -1.561 -4.071 1.00 97.06 213 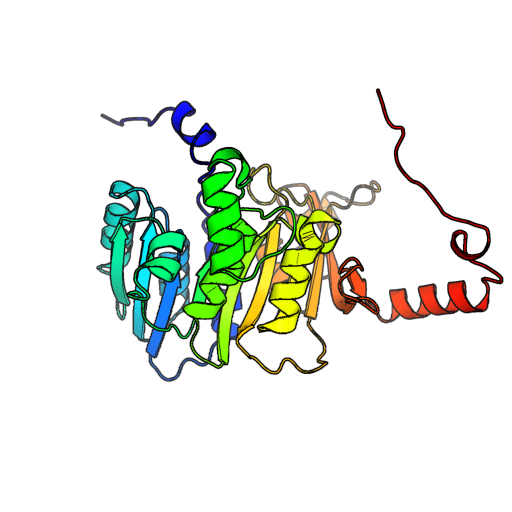VAL A N 1
ATOM 1611 C CA . VAL A 1 213 ? -1.584 -2.780 -4.201 1.00 97.06 213 VAL A CA 1
ATOM 1612 C C . VAL A 1 213 ? -2.980 -2.502 -3.657 1.00 97.06 213 VAL A C 1
ATOM 1614 O O . VAL A 1 213 ? -3.120 -2.119 -2.495 1.00 97.06 213 VAL A O 1
ATOM 1617 N N . ILE A 1 214 ? -3.992 -2.717 -4.495 1.00 97.81 214 ILE A N 1
ATOM 1618 C CA . ILE A 1 214 ? -5.398 -2.798 -4.102 1.00 97.81 214 ILE A CA 1
ATOM 1619 C C . ILE A 1 214 ? -5.839 -4.252 -4.232 1.00 97.81 214 ILE A C 1
ATOM 1621 O O . ILE A 1 214 ? -5.709 -4.864 -5.301 1.00 97.81 214 ILE A O 1
ATOM 1625 N N . ALA A 1 215 ? -6.320 -4.822 -3.134 1.00 97.38 215 ALA A N 1
ATOM 1626 C CA . ALA A 1 215 ? -6.727 -6.216 -3.099 1.00 97.38 215 ALA A CA 1
ATOM 1627 C C . ALA A 1 215 ? -7.828 -6.449 -2.066 1.00 97.38 215 ALA A C 1
ATOM 1629 O O . ALA A 1 215 ? -7.860 -5.804 -1.022 1.00 97.38 215 ALA A O 1
ATOM 1630 N N . ARG A 1 216 ? -8.699 -7.420 -2.316 1.00 97.06 216 ARG A N 1
ATOM 1631 C CA . ARG A 1 216 ? -9.799 -7.776 -1.420 1.00 97.06 216 ARG A CA 1
ATOM 1632 C C . ARG A 1 216 ? -9.490 -9.064 -0.674 1.00 97.06 216 ARG A C 1
ATOM 1634 O O . ARG A 1 216 ? -9.151 -10.073 -1.289 1.00 97.06 216 ARG A O 1
ATOM 1641 N N . ARG A 1 217 ? -9.630 -9.067 0.649 1.00 96.62 217 ARG A N 1
ATOM 1642 C CA . ARG A 1 217 ? -9.349 -10.241 1.484 1.00 96.62 217 ARG A CA 1
ATOM 1643 C C . ARG A 1 217 ? -10.287 -11.398 1.129 1.00 96.62 217 ARG A C 1
ATOM 1645 O O . ARG A 1 217 ? -11.511 -11.256 1.186 1.00 96.62 217 ARG A O 1
ATOM 1652 N N . THR A 1 218 ? -9.718 -12.563 0.832 1.00 94.50 218 THR A N 1
ATOM 1653 C CA . THR A 1 218 ? -10.457 -13.818 0.639 1.00 94.50 218 THR A CA 1
ATOM 1654 C C . THR A 1 218 ? -9.549 -15.019 0.890 1.00 94.50 218 THR A C 1
ATOM 1656 O O . THR A 1 218 ? -8.372 -14.989 0.552 1.00 94.50 218 THR A O 1
ATOM 1659 N N . ASN A 1 219 ? -10.109 -16.098 1.435 1.00 88.12 219 ASN A N 1
ATOM 1660 C CA . ASN A 1 219 ? -9.391 -17.368 1.598 1.00 88.12 219 ASN A CA 1
ATOM 1661 C C . ASN A 1 219 ? -9.515 -18.270 0.357 1.00 88.12 219 ASN A C 1
ATOM 1663 O O . ASN A 1 219 ? -8.899 -19.328 0.298 1.00 88.12 219 ASN A O 1
ATOM 1667 N N . THR A 1 220 ? -10.323 -17.864 -0.627 1.00 90.81 220 THR A N 1
ATOM 1668 C CA . THR A 1 220 ? -10.511 -18.570 -1.902 1.00 90.81 220 THR A CA 1
ATOM 1669 C C . THR A 1 220 ? -10.306 -17.623 -3.091 1.00 90.81 220 THR A C 1
ATOM 1671 O O . THR A 1 220 ? -11.261 -17.308 -3.811 1.00 90.81 220 THR A O 1
ATOM 1674 N N . PRO A 1 221 ? -9.079 -17.103 -3.297 1.00 87.25 221 PRO A N 1
ATOM 1675 C CA . PRO A 1 221 ? -8.754 -16.303 -4.474 1.00 87.25 221 PRO A CA 1
ATOM 1676 C C . PRO A 1 221 ? -9.067 -17.081 -5.752 1.00 87.25 221 PRO A C 1
ATOM 1678 O O . PRO A 1 221 ? -8.760 -18.270 -5.858 1.00 87.25 221 PRO A O 1
ATOM 1681 N N . ARG A 1 222 ? -9.686 -16.417 -6.729 1.00 86.31 222 ARG A N 1
ATOM 1682 C CA . ARG A 1 222 ? -9.970 -17.012 -8.038 1.00 86.31 222 ARG A CA 1
ATOM 1683 C C . ARG A 1 222 ? -9.037 -16.414 -9.088 1.00 86.31 222 ARG A C 1
ATOM 1685 O O . ARG A 1 222 ? -8.679 -15.236 -8.966 1.00 86.31 222 ARG A O 1
ATOM 1692 N N . PRO A 1 223 ? -8.675 -17.176 -10.137 1.00 79.62 223 PRO A N 1
ATOM 1693 C CA . PRO A 1 223 ? -8.038 -16.603 -11.312 1.00 79.62 223 PRO A CA 1
ATOM 1694 C C . PRO A 1 223 ? -8.933 -15.493 -11.873 1.00 79.62 223 PRO A C 1
ATOM 1696 O O . PRO A 1 223 ? -10.033 -15.752 -12.356 1.00 79.62 223 PRO A O 1
ATOM 1699 N N . ALA A 1 224 ? -8.485 -14.250 -11.748 1.00 82.44 224 ALA A N 1
ATOM 1700 C CA . ALA A 1 224 ? -9.150 -13.081 -12.296 1.00 82.44 224 ALA A CA 1
ATOM 1701 C C . ALA A 1 224 ? -8.085 -12.109 -12.796 1.00 82.44 224 ALA A C 1
ATOM 1703 O O . ALA A 1 224 ? -6.974 -12.061 -12.258 1.00 82.44 224 ALA A O 1
ATOM 1704 N N . ALA A 1 225 ? -8.429 -11.335 -13.822 1.00 87.06 225 ALA A N 1
ATOM 1705 C CA . ALA A 1 225 ? -7.555 -10.283 -14.307 1.00 87.06 225 ALA A CA 1
ATOM 1706 C C . ALA A 1 225 ? -7.371 -9.226 -13.207 1.00 87.06 225 ALA A C 1
ATOM 1708 O O . ALA A 1 225 ? -8.338 -8.636 -12.734 1.00 87.06 225 ALA A O 1
ATOM 1709 N N . CYS A 1 226 ? -6.122 -8.988 -12.813 1.00 93.50 226 CYS A N 1
ATOM 1710 C CA . CYS A 1 226 ? -5.750 -7.865 -11.960 1.00 93.50 226 CYS A CA 1
ATOM 1711 C C . CYS A 1 226 ? -5.181 -6.761 -12.851 1.00 93.50 226 CYS A C 1
ATOM 1713 O O . CYS A 1 226 ? -4.270 -7.020 -13.642 1.00 93.50 226 CYS A O 1
ATOM 1715 N N . ALA A 1 227 ? -5.713 -5.544 -12.738 1.00 94.25 227 ALA A N 1
ATOM 1716 C CA . ALA A 1 227 ? -5.226 -4.406 -13.508 1.00 94.25 227 ALA A CA 1
ATOM 1717 C C . ALA A 1 227 ? -3.797 -4.058 -13.075 1.00 94.25 227 ALA A C 1
ATOM 1719 O O . ALA A 1 227 ? -3.530 -3.865 -11.889 1.00 94.25 227 ALA A O 1
ATOM 1720 N N . PHE A 1 228 ? -2.880 -3.949 -14.032 1.00 94.44 228 PHE A N 1
ATOM 1721 C CA . PHE A 1 228 ? -1.496 -3.570 -13.779 1.00 94.44 228 PHE A CA 1
ATOM 1722 C C . PHE A 1 228 ? -1.186 -2.267 -14.504 1.00 94.44 228 PHE A C 1
ATOM 1724 O O . PHE A 1 228 ? -1.415 -2.142 -15.708 1.00 94.44 228 PHE A O 1
ATOM 1731 N N . VAL A 1 229 ? -0.632 -1.306 -13.774 1.00 93.94 229 VAL A N 1
ATOM 1732 C CA . VAL A 1 229 ? -0.140 -0.043 -14.323 1.00 93.94 229 VAL A CA 1
ATOM 1733 C C . VAL A 1 229 ? 1.335 0.082 -13.990 1.00 93.94 229 VAL A C 1
ATOM 1735 O O . VAL A 1 229 ? 1.734 -0.151 -12.852 1.00 93.94 229 VAL A O 1
ATOM 1738 N N . ARG A 1 230 ? 2.150 0.468 -14.966 1.00 92.50 230 ARG A N 1
ATOM 1739 C CA . ARG A 1 230 ? 3.572 0.736 -14.768 1.00 92.50 230 ARG A CA 1
ATOM 1740 C C . ARG A 1 230 ? 3.892 2.156 -15.200 1.00 92.50 230 ARG A C 1
ATOM 1742 O O . ARG A 1 230 ? 3.560 2.541 -16.316 1.00 92.50 230 ARG A O 1
ATOM 1749 N N . ALA A 1 231 ? 4.555 2.914 -14.335 1.00 91.56 231 ALA A N 1
ATOM 1750 C CA . ALA A 1 231 ? 5.029 4.257 -14.632 1.00 91.56 231 ALA A CA 1
ATOM 1751 C C . ALA A 1 231 ? 6.557 4.312 -14.562 1.00 91.56 231 ALA A C 1
ATOM 1753 O O . ALA A 1 231 ? 7.158 3.878 -13.579 1.00 91.56 231 ALA A O 1
ATOM 1754 N N . TYR A 1 232 ? 7.192 4.860 -15.595 1.00 88.81 232 TYR A N 1
ATOM 1755 C CA . TYR A 1 232 ? 8.646 5.002 -15.643 1.00 88.81 232 TYR A CA 1
ATOM 1756 C C . TYR A 1 232 ? 9.074 6.252 -16.401 1.00 88.81 232 TYR A C 1
ATOM 1758 O O . TYR A 1 232 ? 8.377 6.760 -17.276 1.00 88.81 232 TYR A O 1
ATOM 1766 N N . GLU A 1 233 ? 10.240 6.760 -16.027 1.00 88.50 233 GLU A N 1
ATOM 1767 C CA . GLU A 1 233 ? 10.858 7.912 -16.668 1.00 88.50 233 GLU A CA 1
ATOM 1768 C C . GLU A 1 233 ? 11.291 7.586 -18.101 1.00 88.50 233 GLU A C 1
ATOM 1770 O O . GLU A 1 233 ? 11.926 6.560 -18.356 1.00 88.50 233 GLU A O 1
ATOM 1775 N N . VAL A 1 234 ? 10.971 8.485 -19.030 1.00 87.00 234 VAL A N 1
ATOM 1776 C CA . VAL A 1 234 ? 11.447 8.426 -20.414 1.00 87.00 234 VAL A CA 1
ATOM 1777 C C . VAL A 1 234 ? 12.881 8.964 -20.452 1.00 87.00 234 VAL A C 1
ATOM 1779 O O . VAL A 1 234 ? 13.109 10.131 -20.144 1.00 87.00 234 VAL A O 1
ATOM 1782 N N . ARG A 1 235 ? 13.857 8.104 -20.782 1.00 83.00 235 ARG A N 1
ATOM 1783 C CA . ARG A 1 235 ? 15.305 8.421 -20.758 1.00 83.00 235 ARG A CA 1
ATOM 1784 C C . ARG A 1 235 ? 15.994 8.366 -22.125 1.00 83.00 235 ARG A C 1
ATOM 1786 O O . ARG A 1 235 ? 17.190 8.607 -22.210 1.00 83.00 235 ARG A O 1
ATOM 1793 N N . ASP A 1 236 ? 15.264 8.053 -23.184 1.00 77.75 236 ASP A N 1
ATOM 1794 C CA . ASP A 1 236 ? 15.775 7.881 -24.553 1.00 77.75 236 ASP A CA 1
ATOM 1795 C C . ASP A 1 236 ? 15.971 9.208 -25.315 1.00 77.75 236 ASP A C 1
ATOM 1797 O O . ASP A 1 236 ? 16.181 9.207 -26.524 1.00 77.75 236 ASP A O 1
ATOM 1801 N N . GLY A 1 237 ? 15.907 10.351 -24.622 1.00 69.31 237 GLY A N 1
ATOM 1802 C CA . GLY A 1 237 ? 16.066 11.674 -25.228 1.00 69.31 237 GLY A CA 1
ATOM 1803 C C . GLY A 1 237 ? 14.850 12.157 -26.026 1.00 69.31 237 GLY A C 1
ATOM 1804 O O . GLY A 1 237 ? 14.880 13.271 -26.540 1.00 69.31 237 GLY A O 1
ATOM 1805 N N . SER A 1 238 ? 13.755 11.387 -26.0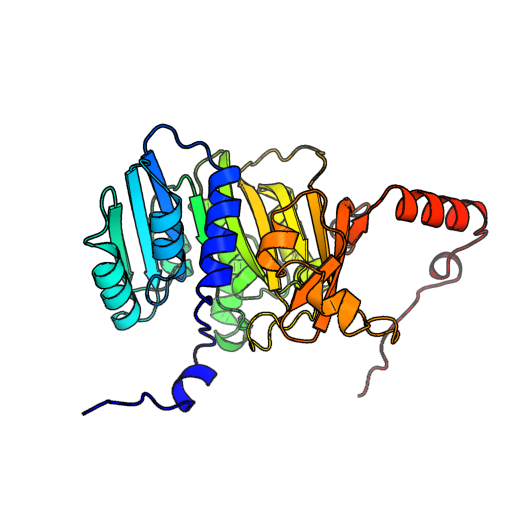88 1.00 72.94 238 SER A N 1
ATOM 1806 C CA . SER A 1 238 ? 12.538 11.778 -26.816 1.00 72.94 238 SER A CA 1
ATOM 1807 C C . SER A 1 238 ? 11.658 12.786 -26.058 1.00 72.94 238 SER A C 1
ATOM 1809 O O . SER A 1 238 ? 10.616 13.210 -26.558 1.00 72.94 238 SER A O 1
ATOM 1811 N N . ALA A 1 239 ? 12.027 13.143 -24.825 1.00 80.81 239 ALA A N 1
ATOM 1812 C CA . ALA A 1 239 ? 11.254 14.029 -23.964 1.00 80.81 239 ALA A CA 1
ATOM 1813 C C . ALA A 1 239 ? 11.515 15.508 -24.306 1.00 80.81 239 ALA A C 1
ATOM 1815 O O . ALA A 1 239 ? 12.425 16.133 -23.762 1.00 80.81 239 ALA A O 1
ATOM 1816 N N . THR A 1 240 ? 10.702 16.084 -25.194 1.00 85.44 240 THR A N 1
ATOM 1817 C CA . THR A 1 240 ? 10.753 17.523 -25.499 1.00 85.44 240 THR A CA 1
ATOM 1818 C C . THR A 1 240 ? 10.089 18.355 -24.393 1.00 85.44 240 THR A C 1
ATOM 1820 O O . THR A 1 240 ? 9.199 17.884 -23.682 1.00 85.44 240 THR A O 1
ATOM 1823 N N . ILE A 1 241 ? 10.487 19.628 -24.255 1.00 85.19 241 ILE A N 1
ATOM 1824 C CA . ILE A 1 241 ? 9.871 20.567 -23.293 1.00 85.19 241 ILE A CA 1
ATOM 1825 C C . ILE A 1 241 ? 8.363 20.702 -23.545 1.00 85.19 241 ILE A C 1
ATOM 1827 O O . ILE A 1 241 ? 7.577 20.770 -22.599 1.00 85.19 241 ILE A O 1
ATOM 1831 N N . GLU A 1 242 ? 7.958 20.729 -24.813 1.00 88.50 242 GLU A N 1
ATOM 1832 C CA . GLU A 1 242 ? 6.556 20.812 -25.219 1.00 88.50 242 GLU A CA 1
ATOM 1833 C C . GLU A 1 242 ? 5.770 19.565 -24.798 1.00 88.50 242 GLU A C 1
ATOM 1835 O O . GLU A 1 242 ? 4.732 19.693 -24.149 1.00 88.50 242 GLU A O 1
ATOM 1840 N N . ALA A 1 243 ? 6.313 18.366 -25.044 1.00 86.62 243 ALA A N 1
ATOM 1841 C CA . ALA A 1 243 ? 5.698 17.112 -24.612 1.00 86.62 243 ALA A CA 1
ATOM 1842 C C . ALA A 1 243 ? 5.542 17.048 -23.084 1.00 86.62 243 ALA A C 1
ATOM 1844 O O . ALA A 1 243 ? 4.496 16.641 -22.576 1.00 86.62 243 ALA A O 1
ATOM 1845 N N . VAL A 1 244 ? 6.551 17.509 -22.334 1.00 88.38 244 VAL A N 1
ATOM 1846 C CA . VAL A 1 244 ? 6.473 17.595 -20.868 1.00 88.38 244 VAL A CA 1
ATOM 1847 C C . VAL A 1 244 ? 5.379 18.565 -20.428 1.00 88.38 244 VAL A C 1
ATOM 1849 O O . VAL A 1 244 ? 4.658 18.248 -19.489 1.00 88.38 244 VAL A O 1
ATOM 1852 N N . ARG A 1 245 ? 5.231 19.733 -21.067 1.00 89.38 245 ARG A N 1
ATOM 1853 C CA . ARG A 1 245 ? 4.195 20.719 -20.702 1.00 89.38 245 ARG A CA 1
ATOM 1854 C C . ARG A 1 245 ? 2.783 20.237 -21.025 1.00 89.38 245 ARG A C 1
ATOM 1856 O O . ARG A 1 245 ? 1.885 20.479 -20.222 1.00 89.38 245 ARG A O 1
ATOM 1863 N N . ALA A 1 246 ? 2.607 19.563 -22.159 1.00 91.62 246 ALA A N 1
ATOM 1864 C CA . ALA A 1 246 ? 1.321 19.030 -22.594 1.00 91.62 246 ALA A CA 1
ATOM 1865 C C . ALA A 1 246 ? 0.847 17.849 -21.730 1.00 91.62 246 ALA A C 1
ATOM 1867 O O . ALA A 1 246 ? -0.354 17.638 -21.569 1.00 91.62 246 ALA A O 1
ATOM 1868 N N . ALA A 1 247 ? 1.775 17.084 -21.146 1.00 91.94 247 ALA A N 1
ATOM 1869 C CA . ALA A 1 247 ? 1.427 15.916 -20.353 1.00 91.94 247 ALA A CA 1
ATOM 1870 C C . ALA A 1 247 ? 0.739 16.288 -19.014 1.00 91.94 247 ALA A C 1
ATOM 1872 O O . ALA A 1 247 ? 1.153 17.222 -18.315 1.00 91.94 247 ALA A O 1
ATOM 1873 N N . PRO A 1 248 ? -0.295 15.542 -18.586 1.00 94.25 248 PRO A N 1
ATOM 1874 C CA . PRO A 1 248 ? -0.951 15.768 -17.301 1.00 94.25 248 PRO A CA 1
ATOM 1875 C C . PRO A 1 248 ? -0.027 15.428 -16.119 1.00 94.25 248 PRO A C 1
ATOM 1877 O O . PRO A 1 248 ? 0.876 14.598 -16.252 1.00 94.25 248 PRO A O 1
ATOM 1880 N N . PRO A 1 249 ? -0.238 16.012 -14.923 1.00 92.38 249 PRO A N 1
ATOM 1881 C CA . PRO A 1 249 ? 0.475 15.592 -13.719 1.00 92.38 249 PRO A CA 1
ATOM 1882 C C . PRO A 1 249 ? 0.312 14.089 -13.467 1.00 92.38 249 PRO A C 1
ATOM 1884 O O . PRO A 1 249 ? -0.793 13.558 -13.560 1.00 92.38 249 PRO A O 1
ATOM 1887 N N . ILE A 1 250 ? 1.392 13.411 -13.083 1.00 90.81 250 ILE A N 1
ATOM 1888 C CA . ILE A 1 250 ? 1.415 11.946 -12.933 1.00 90.81 250 ILE A CA 1
ATOM 1889 C C . ILE A 1 250 ? 0.294 11.358 -12.072 1.00 90.81 250 ILE A C 1
ATOM 1891 O O . ILE A 1 250 ? -0.295 10.363 -12.472 1.00 90.81 250 ILE A O 1
ATOM 1895 N N . LEU A 1 251 ? -0.069 11.962 -10.939 1.00 90.12 251 LEU A N 1
ATOM 1896 C CA . LEU A 1 251 ? -1.161 11.430 -10.113 1.00 90.12 251 LEU A CA 1
ATOM 1897 C C . LEU A 1 251 ? -2.525 11.512 -10.818 1.00 90.12 251 LEU A C 1
ATOM 1899 O O . LEU A 1 251 ? -3.338 10.603 -10.674 1.00 90.12 251 LEU A O 1
ATOM 1903 N N . ALA A 1 252 ? -2.758 12.557 -11.618 1.00 89.88 252 ALA A N 1
ATOM 1904 C CA . ALA A 1 252 ? -3.965 12.670 -12.436 1.00 89.88 252 ALA A CA 1
ATOM 1905 C C . ALA A 1 252 ? -3.949 11.648 -13.584 1.00 89.88 252 ALA A C 1
ATOM 1907 O O . ALA A 1 252 ? -4.945 10.978 -13.844 1.00 89.88 252 ALA A O 1
ATOM 1908 N N . ALA A 1 253 ? -2.792 11.474 -14.223 1.00 92.19 253 ALA A N 1
ATOM 1909 C CA . ALA A 1 253 ? -2.603 10.519 -15.307 1.00 92.19 253 ALA A CA 1
ATOM 1910 C C . ALA A 1 253 ? -2.765 9.058 -14.849 1.00 92.19 253 ALA A C 1
ATOM 1912 O O . ALA A 1 253 ? -3.345 8.244 -15.559 1.00 92.19 253 ALA A O 1
ATOM 1913 N N . LEU A 1 254 ? -2.296 8.724 -13.642 1.00 90.88 254 LEU A N 1
ATOM 1914 C CA . LEU A 1 254 ? -2.453 7.392 -13.055 1.00 90.88 254 LEU A CA 1
ATOM 1915 C C . LEU A 1 254 ? -3.915 7.069 -12.724 1.00 90.88 254 LEU A C 1
ATOM 1917 O O . LEU A 1 254 ? -4.302 5.905 -12.841 1.00 90.88 254 LEU A O 1
ATOM 1921 N N . HIS A 1 255 ? -4.704 8.080 -12.345 1.00 86.25 255 HIS A N 1
ATOM 1922 C CA . HIS A 1 255 ? -6.139 7.943 -12.089 1.00 86.25 255 HIS A CA 1
ATOM 1923 C C . HIS A 1 255 ? -6.966 7.832 -13.383 1.00 86.25 255 HIS A C 1
ATOM 1925 O O . HIS A 1 255 ? -7.955 7.111 -13.408 1.00 86.25 255 HIS A O 1
ATOM 1931 N N . SER A 1 256 ? -6.545 8.496 -14.465 1.00 86.56 256 SER A N 1
ATOM 1932 C CA . SER A 1 256 ? -7.159 8.352 -15.793 1.00 86.56 256 SER A CA 1
ATOM 1933 C C . SER A 1 256 ? -6.939 6.952 -16.371 1.00 86.56 256 SER A C 1
ATOM 1935 O O . SER A 1 256 ? -5.863 6.380 -16.217 1.00 86.56 256 SER A O 1
ATOM 1937 N N . GLU A 1 257 ? -7.915 6.407 -17.096 1.00 83.62 257 GLU A N 1
ATOM 1938 C CA . GLU A 1 257 ? -7.746 5.133 -17.813 1.00 83.62 257 GLU A CA 1
ATOM 1939 C C . GLU A 1 257 ? -7.051 5.286 -19.173 1.00 83.62 257 GLU A C 1
ATOM 1941 O O . GLU A 1 257 ? -6.543 4.308 -19.714 1.00 83.62 257 GLU A O 1
ATOM 1946 N N . GLN A 1 258 ? -6.982 6.510 -19.705 1.00 86.44 258 GLN A N 1
ATOM 1947 C CA . GLN A 1 258 ? -6.557 6.783 -21.083 1.00 86.44 258 GLN A CA 1
ATOM 1948 C C . GLN A 1 258 ? -5.161 7.406 -21.189 1.00 86.44 258 GLN A C 1
ATOM 1950 O O . GLN A 1 258 ? -4.565 7.404 -22.260 1.00 86.44 258 GLN A O 1
ATOM 1955 N N . ALA A 1 259 ? -4.626 7.971 -20.104 1.00 90.94 259 ALA A N 1
ATOM 1956 C CA . ALA A 1 259 ? -3.340 8.655 -20.163 1.00 90.94 259 ALA A CA 1
ATOM 1957 C C . ALA A 1 259 ? -2.173 7.665 -20.343 1.00 90.94 259 ALA A C 1
ATOM 1959 O O . ALA A 1 259 ? -1.938 6.812 -19.483 1.00 90.94 259 ALA A O 1
ATOM 1960 N N . GLU A 1 260 ? -1.417 7.836 -21.431 1.00 92.50 260 GLU A N 1
ATOM 1961 C CA . GLU A 1 260 ? -0.184 7.088 -21.742 1.00 92.50 260 GLU A CA 1
ATOM 1962 C C . GLU A 1 260 ? 1.091 7.861 -21.369 1.00 92.50 260 GLU A C 1
ATOM 1964 O O . GLU A 1 260 ? 2.165 7.284 -21.186 1.00 92.50 260 GLU A O 1
ATOM 1969 N N . LEU A 1 261 ? 0.974 9.182 -21.229 1.00 93.12 261 LEU A N 1
ATOM 1970 C CA . LEU A 1 261 ? 2.052 10.079 -20.837 1.00 93.12 261 LEU A CA 1
ATOM 1971 C C . LEU A 1 261 ? 1.634 10.911 -19.632 1.00 93.12 261 LEU A C 1
ATOM 1973 O O . LEU A 1 261 ? 0.467 11.263 -19.452 1.00 93.12 261 LEU A O 1
ATOM 1977 N N . ALA A 1 262 ? 2.619 11.256 -18.818 1.00 92.94 262 ALA A N 1
ATOM 1978 C CA . ALA A 1 262 ? 2.455 12.155 -17.698 1.00 92.94 262 ALA A CA 1
ATOM 1979 C C . ALA A 1 262 ? 3.720 12.968 -17.444 1.00 92.94 262 ALA A C 1
ATOM 1981 O O . ALA A 1 262 ? 4.801 12.641 -17.929 1.00 92.94 262 ALA A O 1
ATOM 1982 N N . ARG A 1 263 ? 3.604 14.007 -16.620 1.00 91.50 263 ARG A N 1
ATOM 1983 C CA . ARG A 1 263 ? 4.744 14.800 -16.161 1.00 91.50 263 ARG A CA 1
ATOM 1984 C C . ARG A 1 263 ? 4.930 14.731 -14.657 1.00 91.50 263 ARG A C 1
ATOM 1986 O O . ARG A 1 263 ? 3.972 14.688 -13.875 1.00 91.50 263 ARG A O 1
ATOM 1993 N N . ARG A 1 264 ? 6.194 14.824 -14.257 1.00 87.06 264 ARG A N 1
ATOM 1994 C CA . ARG A 1 264 ? 6.623 15.061 -12.879 1.00 87.06 264 ARG A CA 1
ATOM 1995 C C . ARG A 1 264 ? 7.744 16.096 -12.894 1.00 87.06 264 ARG A C 1
ATOM 1997 O O . ARG A 1 264 ? 8.882 15.777 -13.230 1.00 87.06 264 ARG A O 1
ATOM 2004 N N . GLY A 1 265 ? 7.423 17.334 -12.522 1.00 84.62 265 GLY A N 1
ATOM 2005 C CA . GLY A 1 265 ? 8.351 18.451 -12.709 1.00 84.62 265 GLY A CA 1
ATOM 2006 C C . GLY A 1 265 ? 8.710 18.599 -14.191 1.00 84.62 265 GLY A C 1
ATOM 2007 O O . GLY A 1 265 ? 7.810 18.619 -15.027 1.00 84.62 265 GLY A O 1
ATOM 2008 N N . GLY A 1 266 ? 10.007 18.657 -14.500 1.00 85.94 266 GLY A N 1
ATOM 2009 C CA . GLY A 1 266 ? 10.533 18.677 -15.872 1.00 85.94 266 GLY A CA 1
ATOM 2010 C C . GLY A 1 266 ? 10.716 17.298 -16.518 1.00 85.94 266 GLY A C 1
ATOM 2011 O O . GLY A 1 266 ? 11.256 17.215 -17.614 1.00 85.94 266 GLY A O 1
ATOM 2012 N N . THR A 1 267 ? 10.312 16.215 -15.849 1.00 87.81 267 THR A N 1
ATOM 2013 C CA . THR A 1 267 ? 10.501 14.844 -16.336 1.00 87.81 267 THR A CA 1
ATOM 2014 C C . THR A 1 267 ? 9.233 14.320 -17.012 1.00 87.81 267 THR A C 1
ATOM 2016 O O . THR A 1 267 ? 8.149 14.384 -16.418 1.00 87.81 267 THR A O 1
ATOM 2019 N N . LEU A 1 268 ? 9.378 13.735 -18.206 1.00 91.31 268 LEU A N 1
ATOM 2020 C CA . LEU A 1 268 ? 8.321 12.980 -18.880 1.00 91.31 268 LEU A CA 1
ATOM 2021 C C . LEU A 1 268 ? 8.276 11.539 -18.354 1.00 91.31 268 LEU A C 1
ATOM 2023 O O . LEU A 1 268 ? 9.297 10.858 -18.247 1.00 91.31 268 LEU A O 1
ATOM 2027 N N . ILE A 1 269 ? 7.075 11.076 -18.035 1.00 91.38 269 ILE A N 1
ATOM 2028 C CA . ILE A 1 269 ? 6.788 9.745 -17.514 1.00 91.38 269 ILE A CA 1
ATOM 2029 C C . ILE A 1 269 ? 5.889 9.027 -18.513 1.00 91.38 269 ILE A C 1
ATOM 2031 O O . ILE A 1 269 ? 4.865 9.567 -18.926 1.00 91.38 269 ILE A O 1
ATOM 2035 N N . ARG A 1 270 ? 6.248 7.796 -18.865 1.00 91.94 270 ARG A N 1
ATOM 2036 C CA . ARG A 1 270 ? 5.400 6.901 -19.649 1.00 91.94 270 ARG A CA 1
ATOM 2037 C C . ARG A 1 270 ? 4.583 6.019 -18.715 1.00 91.94 270 ARG A C 1
ATOM 2039 O O . ARG A 1 270 ? 5.111 5.510 -17.724 1.00 91.94 270 ARG A O 1
ATOM 2046 N N . ILE A 1 271 ? 3.303 5.870 -19.034 1.00 92.50 271 ILE A N 1
ATOM 2047 C CA . ILE A 1 271 ? 2.341 5.033 -18.326 1.00 92.50 271 ILE A CA 1
ATOM 2048 C C . ILE A 1 271 ? 1.945 3.890 -19.252 1.00 92.50 271 ILE A C 1
ATOM 2050 O O . ILE A 1 271 ? 1.397 4.099 -20.328 1.00 92.50 271 ILE A O 1
ATOM 2054 N N . GLU A 1 272 ? 2.207 2.670 -18.808 1.00 92.06 272 GLU A N 1
ATOM 2055 C CA . GLU A 1 272 ? 1.766 1.451 -19.473 1.00 92.06 272 GLU A CA 1
ATOM 2056 C C . GLU A 1 272 ? 0.680 0.780 -18.645 1.00 92.06 272 GLU A C 1
ATOM 2058 O O . GLU A 1 272 ? 0.744 0.758 -17.413 1.00 92.06 272 GLU A O 1
ATOM 2063 N N . ARG A 1 273 ? -0.312 0.213 -19.328 1.00 92.00 273 ARG A N 1
ATOM 2064 C CA . ARG A 1 273 ? -1.461 -0.451 -18.713 1.00 92.00 273 ARG A CA 1
ATOM 2065 C C . ARG A 1 273 ? -1.635 -1.834 -19.313 1.00 92.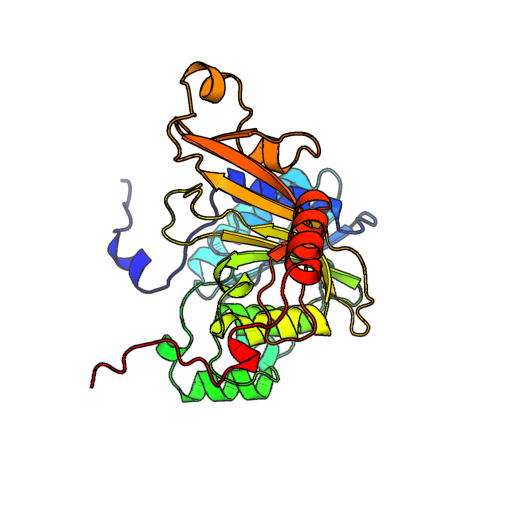00 273 ARG A C 1
ATOM 2067 O O . ARG A 1 273 ? -1.341 -2.064 -20.484 1.00 92.00 273 ARG A O 1
ATOM 2074 N N . GLY A 1 274 ? -2.102 -2.754 -18.490 1.00 92.50 274 GLY A N 1
ATOM 2075 C CA . GLY A 1 274 ? -2.349 -4.127 -18.884 1.00 92.50 274 GLY A CA 1
ATOM 2076 C C . GLY A 1 274 ? -2.882 -4.930 -17.712 1.00 92.50 274 GLY A C 1
ATOM 2077 O O . GLY A 1 274 ? -3.497 -4.389 -16.791 1.00 92.50 274 GLY A O 1
ATOM 2078 N N . THR A 1 275 ? -2.615 -6.224 -17.734 1.00 92.81 275 THR A N 1
ATOM 2079 C CA . THR A 1 275 ? -2.975 -7.144 -16.661 1.00 92.81 275 THR A CA 1
ATOM 2080 C C . THR A 1 275 ? -1.732 -7.686 -15.980 1.00 92.81 275 THR A C 1
ATOM 2082 O O . THR A 1 275 ? -0.659 -7.789 -16.575 1.00 92.81 275 THR A O 1
ATOM 2085 N N . LEU A 1 276 ? -1.874 -8.048 -14.714 1.00 91.38 276 LEU A N 1
ATOM 2086 C CA . LEU A 1 276 ? -0.827 -8.702 -13.954 1.00 91.38 276 LEU A CA 1
ATOM 2087 C C . LEU A 1 276 ? -0.541 -10.087 -14.554 1.00 91.38 276 LEU A C 1
ATOM 2089 O O . LEU A 1 276 ? -1.371 -10.990 -14.464 1.00 91.38 276 LEU A O 1
ATOM 2093 N N . ALA A 1 277 ? 0.658 -10.269 -15.106 1.00 86.31 277 ALA A N 1
ATOM 2094 C CA . ALA A 1 277 ? 1.200 -11.589 -15.384 1.00 86.31 277 ALA A CA 1
ATOM 2095 C C . ALA A 1 277 ? 1.916 -12.097 -14.142 1.00 86.31 277 ALA A C 1
ATOM 2097 O O . ALA A 1 277 ? 2.903 -11.520 -13.675 1.00 86.31 277 ALA A O 1
ATOM 2098 N N . THR A 1 278 ? 1.398 -13.194 -13.608 1.00 75.38 278 THR A N 1
ATOM 2099 C CA . THR A 1 278 ? 1.891 -13.759 -12.360 1.00 75.38 278 THR A CA 1
ATOM 2100 C C . THR A 1 278 ? 2.852 -14.938 -12.554 1.00 75.38 278 THR A C 1
ATOM 2102 O O . THR A 1 278 ? 3.343 -15.485 -11.566 1.00 75.38 278 THR A O 1
ATOM 2105 N N . GLY A 1 279 ? 3.099 -15.349 -13.801 1.00 65.75 279 GLY A N 1
ATOM 2106 C CA . GLY A 1 279 ? 3.863 -16.558 -14.104 1.00 65.75 279 GLY A CA 1
ATOM 2107 C C . GLY A 1 279 ? 3.143 -17.858 -13.726 1.00 65.75 279 GLY A C 1
ATOM 2108 O O . GLY A 1 279 ? 2.036 -17.814 -13.176 1.00 65.75 279 GLY A O 1
ATOM 2109 N N . HIS A 1 280 ? 3.771 -19.009 -13.987 1.00 61.12 280 HIS A N 1
ATOM 2110 C CA . HIS A 1 280 ? 3.214 -20.342 -13.703 1.00 61.12 280 HIS A CA 1
ATOM 2111 C C . HIS A 1 280 ? 3.445 -20.822 -12.256 1.00 61.12 280 HIS A C 1
ATOM 2113 O O . HIS A 1 280 ? 2.969 -21.895 -11.887 1.00 61.12 280 HIS A O 1
ATOM 2119 N N . GLY A 1 281 ? 4.113 -20.032 -11.404 1.00 62.88 281 GLY A N 1
ATOM 2120 C CA . GLY A 1 281 ? 4.313 -20.365 -9.990 1.00 62.88 281 GLY A CA 1
ATOM 2121 C C . GLY A 1 281 ? 4.578 -19.168 -9.072 1.00 62.88 281 GLY A C 1
ATOM 2122 O O . GLY A 1 281 ? 4.668 -18.015 -9.504 1.00 62.88 281 GLY A O 1
ATOM 2123 N N . ASP A 1 282 ? 4.737 -19.449 -7.776 1.00 63.41 282 ASP A N 1
ATOM 2124 C CA . ASP A 1 282 ? 5.117 -18.451 -6.757 1.00 63.41 282 ASP A CA 1
ATOM 2125 C C . ASP A 1 282 ? 6.535 -17.921 -6.962 1.00 63.41 282 ASP A C 1
ATOM 2127 O O . ASP A 1 282 ? 6.914 -16.856 -6.456 1.00 63.41 282 ASP A O 1
ATOM 2131 N N . ASP A 1 283 ? 7.317 -18.659 -7.748 1.00 68.25 283 ASP A N 1
ATOM 2132 C CA . ASP A 1 283 ? 8.715 -18.368 -7.932 1.00 68.25 283 ASP A CA 1
ATOM 2133 C C . ASP A 1 283 ? 9.006 -17.259 -8.936 1.00 68.25 283 ASP A C 1
ATOM 2135 O O . ASP A 1 283 ? 10.080 -16.648 -8.878 1.00 68.25 283 ASP A O 1
ATOM 2139 N N . GLU A 1 284 ? 8.024 -16.954 -9.777 1.00 80.44 284 GLU A N 1
ATOM 2140 C CA . GLU A 1 284 ? 8.151 -16.040 -10.898 1.00 80.44 284 GLU A CA 1
ATOM 2141 C C . GLU A 1 284 ? 7.910 -14.579 -10.489 1.00 80.44 284 GLU A C 1
ATOM 2143 O O . GLU A 1 284 ? 7.174 -14.296 -9.531 1.00 80.44 284 GLU A O 1
ATOM 2148 N N . PRO A 1 285 ? 8.579 -13.634 -11.169 1.00 86.88 285 PRO A N 1
ATOM 2149 C CA . PRO A 1 285 ? 8.333 -12.216 -10.982 1.00 86.88 285 PRO A CA 1
ATOM 2150 C C . PRO A 1 285 ? 6.943 -11.839 -11.506 1.00 86.88 285 PRO A C 1
ATOM 2152 O O . PRO A 1 285 ? 6.466 -12.358 -12.511 1.00 86.88 285 PRO A O 1
ATOM 2155 N N . TRP A 1 286 ? 6.308 -10.889 -10.834 1.00 91.06 286 TRP A N 1
ATOM 2156 C CA . TRP A 1 286 ? 5.093 -10.240 -11.304 1.00 91.06 286 TRP A CA 1
ATOM 2157 C C . TRP A 1 286 ? 5.446 -9.120 -12.264 1.00 91.06 286 TRP A C 1
ATOM 2159 O O . TRP A 1 286 ? 6.240 -8.234 -11.942 1.00 91.06 286 TRP A O 1
ATOM 2169 N N . THR A 1 287 ? 4.855 -9.169 -13.451 1.00 88.12 287 THR A N 1
ATOM 2170 C CA . THR A 1 287 ? 5.142 -8.220 -14.524 1.00 88.12 287 THR A CA 1
ATOM 2171 C C . THR A 1 287 ? 3.857 -7.725 -15.169 1.00 88.12 287 THR A C 1
ATOM 2173 O O . THR A 1 287 ? 2.795 -8.337 -15.044 1.00 88.12 287 THR A O 1
ATOM 2176 N N . LEU A 1 288 ? 3.957 -6.586 -15.851 1.00 88.19 288 LEU A N 1
ATOM 2177 C CA . LEU A 1 288 ? 2.890 -6.101 -16.711 1.00 88.19 288 LEU A CA 1
ATOM 2178 C C . LEU A 1 288 ? 2.834 -6.971 -17.969 1.00 88.19 288 LEU A C 1
ATOM 2180 O O . LEU A 1 288 ? 3.812 -7.044 -18.715 1.00 88.19 288 LEU A O 1
ATOM 2184 N N . SER A 1 289 ? 1.679 -7.581 -18.207 1.00 85.56 289 SER A N 1
ATOM 2185 C CA . SER A 1 289 ? 1.335 -8.217 -19.471 1.00 85.56 289 SER A CA 1
ATOM 2186 C C . SER A 1 289 ? 0.355 -7.337 -20.235 1.00 85.56 289 SER A C 1
ATOM 2188 O O . SER A 1 289 ? -0.607 -6.805 -19.682 1.00 85.56 289 SER A O 1
ATOM 2190 N N . SER A 1 290 ? 0.640 -7.147 -21.517 1.00 81.19 290 SER A N 1
ATOM 2191 C CA . SER A 1 290 ? -0.213 -6.432 -22.461 1.00 81.19 290 SER A CA 1
ATOM 2192 C C . SER A 1 290 ? -0.409 -7.308 -23.692 1.00 81.19 290 SER A C 1
ATOM 2194 O O . SER A 1 290 ? 0.453 -8.136 -23.989 1.00 81.19 290 SER A O 1
ATOM 2196 N N . ALA A 1 291 ? -1.484 -7.094 -24.458 1.00 75.06 291 ALA A N 1
ATOM 2197 C CA . ALA A 1 291 ? -1.710 -7.831 -25.706 1.00 75.06 291 ALA A CA 1
ATOM 2198 C C . ALA A 1 291 ? -0.494 -7.753 -26.650 1.00 75.06 291 ALA A C 1
ATOM 2200 O O . ALA A 1 291 ? -0.099 -8.745 -27.261 1.00 75.06 291 ALA A O 1
ATOM 2201 N N . ARG A 1 292 ? 0.165 -6.587 -26.700 1.00 74.81 292 ARG A N 1
ATOM 2202 C CA . ARG A 1 292 ? 1.402 -6.380 -27.461 1.00 74.81 292 ARG A CA 1
ATOM 2203 C C . ARG A 1 292 ? 2.562 -7.219 -26.920 1.00 74.81 292 ARG A C 1
ATOM 2205 O O . ARG A 1 292 ? 3.289 -7.823 -27.705 1.00 74.81 292 ARG A O 1
ATOM 2212 N N . THR A 1 293 ? 2.750 -7.242 -25.601 1.00 77.50 293 THR A N 1
ATOM 2213 C CA . THR A 1 293 ? 3.817 -8.016 -24.950 1.00 77.50 293 THR A CA 1
ATOM 2214 C C . THR A 1 293 ? 3.600 -9.515 -25.131 1.00 77.50 293 THR A C 1
ATOM 2216 O O . THR A 1 293 ? 4.545 -10.207 -25.494 1.00 77.50 293 THR A O 1
ATOM 2219 N N . GLU A 1 294 ? 2.374 -10.012 -24.953 1.00 78.62 294 GLU A N 1
ATOM 2220 C CA . GLU A 1 294 ? 2.046 -11.429 -25.161 1.00 78.62 294 GLU A CA 1
ATOM 2221 C C . GLU A 1 294 ? 2.239 -11.844 -26.618 1.00 78.62 294 GLU A C 1
ATOM 2223 O O . GLU A 1 294 ? 2.883 -12.854 -26.877 1.00 78.62 294 GLU A O 1
ATOM 2228 N N . ALA A 1 295 ? 1.780 -11.037 -27.582 1.00 77.75 295 ALA A N 1
ATOM 2229 C CA . ALA A 1 295 ? 1.992 -11.320 -29.002 1.00 77.75 295 ALA A CA 1
ATOM 2230 C C . ALA A 1 295 ? 3.486 -11.355 -29.373 1.00 77.75 295 ALA A C 1
ATOM 2232 O O . ALA A 1 295 ? 3.918 -12.174 -30.186 1.00 77.75 295 ALA A O 1
ATOM 2233 N N . TRP A 1 296 ? 4.293 -10.476 -28.774 1.00 82.50 296 TRP A N 1
ATOM 2234 C CA . TRP A 1 296 ? 5.742 -10.471 -28.967 1.00 82.50 296 TRP A CA 1
ATOM 2235 C C . TRP A 1 296 ? 6.417 -11.690 -28.321 1.00 82.50 296 TRP A C 1
ATOM 2237 O O . TRP A 1 296 ? 7.226 -12.349 -28.972 1.00 82.50 296 TRP A O 1
ATOM 2247 N N . LEU A 1 297 ? 6.049 -12.043 -27.083 1.00 82.12 297 LEU A N 1
ATOM 2248 C CA . LEU A 1 297 ? 6.562 -13.230 -26.391 1.00 82.12 297 LEU A CA 1
ATOM 2249 C C . LEU A 1 297 ? 6.154 -14.529 -27.096 1.00 82.12 297 LEU A C 1
ATOM 2251 O O . LEU A 1 297 ? 6.981 -15.429 -27.216 1.00 82.12 297 LEU A O 1
ATOM 2255 N N . ALA A 1 298 ? 4.919 -14.626 -27.593 1.00 82.81 298 ALA A N 1
ATOM 2256 C CA . ALA A 1 298 ? 4.439 -15.762 -28.376 1.00 82.81 298 ALA A CA 1
ATOM 2257 C C . ALA A 1 298 ? 5.281 -15.947 -29.643 1.00 82.81 298 ALA A C 1
ATOM 2259 O O . ALA A 1 298 ? 5.818 -17.027 -29.868 1.00 82.81 298 ALA A O 1
ATOM 2260 N N . ARG A 1 299 ? 5.522 -14.860 -30.388 1.00 87.94 299 ARG A N 1
ATOM 2261 C CA . ARG A 1 299 ? 6.388 -14.880 -31.574 1.00 87.94 299 ARG A CA 1
ATOM 2262 C C . ARG A 1 299 ? 7.813 -15.323 -31.254 1.00 87.94 299 ARG A C 1
ATOM 2264 O O . ARG A 1 299 ? 8.413 -16.052 -32.037 1.00 87.94 299 ARG A O 1
ATOM 2271 N N . ILE A 1 300 ? 8.365 -14.887 -30.119 1.00 88.19 300 ILE A N 1
ATOM 2272 C CA . ILE A 1 300 ? 9.678 -15.359 -29.665 1.00 88.19 300 ILE A CA 1
ATOM 2273 C C . ILE A 1 300 ? 9.629 -16.856 -29.380 1.00 88.19 300 ILE A C 1
ATOM 2275 O O . ILE A 1 300 ? 10.475 -17.574 -29.899 1.00 88.19 300 ILE A O 1
ATOM 2279 N N . ARG A 1 301 ? 8.646 -17.340 -28.609 1.00 86.38 301 ARG A N 1
ATOM 2280 C CA . ARG A 1 301 ? 8.503 -18.765 -28.261 1.00 86.38 301 ARG A CA 1
ATOM 2281 C C . ARG A 1 301 ? 8.364 -19.645 -29.503 1.00 86.38 301 ARG A C 1
ATOM 2283 O O . ARG A 1 301 ? 9.096 -20.616 -29.620 1.00 86.38 301 ARG A O 1
ATOM 2290 N N . GLU A 1 302 ? 7.516 -19.261 -30.456 1.00 89.88 302 GLU A N 1
ATOM 2291 C CA . GLU A 1 302 ? 7.336 -19.964 -31.738 1.00 89.88 302 GLU A CA 1
ATOM 2292 C C . GLU A 1 302 ? 8.631 -20.065 -32.556 1.00 89.88 302 GLU A C 1
ATOM 2294 O O . GLU A 1 302 ? 8.829 -21.013 -33.310 1.00 89.88 302 GLU A O 1
ATOM 2299 N N . ARG A 1 303 ? 9.522 -19.079 -32.414 1.00 90.88 303 ARG A N 1
ATOM 2300 C CA . ARG A 1 303 ? 10.811 -19.007 -33.115 1.00 90.88 303 ARG A CA 1
ATOM 2301 C C . ARG A 1 303 ? 11.985 -19.490 -32.253 1.00 90.88 303 ARG A C 1
ATOM 2303 O O . ARG A 1 303 ? 13.126 -19.419 -32.701 1.00 90.88 303 ARG A O 1
ATOM 2310 N N . THR A 1 304 ? 11.733 -19.964 -31.031 1.00 90.19 304 THR A N 1
ATOM 2311 C CA . THR A 1 304 ? 12.766 -20.405 -30.084 1.00 90.19 304 THR A CA 1
ATOM 2312 C C . THR A 1 304 ? 12.819 -21.926 -30.053 1.00 90.19 304 THR A C 1
ATOM 2314 O O . THR A 1 304 ? 11.933 -22.572 -29.509 1.00 90.19 304 THR A O 1
ATOM 2317 N N . ALA A 1 305 ? 13.890 -22.507 -30.599 1.00 89.25 305 ALA A N 1
ATOM 2318 C CA . ALA A 1 305 ? 14.080 -23.959 -30.592 1.00 89.25 305 ALA A CA 1
ATOM 2319 C C . ALA A 1 305 ? 14.437 -24.518 -29.200 1.00 89.25 305 ALA A C 1
ATOM 2321 O O . ALA A 1 305 ? 14.066 -25.645 -28.880 1.00 89.25 305 ALA A O 1
ATOM 2322 N N . ARG A 1 306 ? 15.188 -23.754 -28.391 1.00 88.19 306 ARG A N 1
ATOM 2323 C CA . ARG A 1 306 ? 15.599 -24.090 -27.015 1.00 88.19 306 ARG A CA 1
ATOM 2324 C C . ARG A 1 306 ? 15.827 -22.825 -26.192 1.00 88.19 306 ARG A C 1
ATOM 2326 O O . ARG A 1 306 ? 16.199 -21.785 -26.731 1.00 88.19 306 ARG A O 1
ATOM 2333 N N . THR A 1 307 ? 15.674 -22.935 -24.881 1.00 84.88 307 THR A N 1
ATOM 2334 C CA . THR A 1 307 ? 16.056 -21.923 -23.894 1.00 84.88 307 THR A CA 1
ATOM 2335 C C . THR A 1 307 ? 17.427 -22.241 -23.294 1.00 84.88 307 THR A C 1
ATOM 2337 O O . THR A 1 307 ? 17.891 -23.380 -23.323 1.00 84.88 307 THR A O 1
ATOM 2340 N N . PHE A 1 308 ? 18.086 -21.252 -22.683 1.00 82.75 308 PHE A N 1
ATOM 2341 C CA . PHE A 1 308 ? 19.343 -21.489 -21.960 1.00 82.75 308 PHE A CA 1
ATOM 2342 C C . PHE A 1 308 ? 19.202 -22.531 -20.836 1.00 82.75 308 PHE A C 1
ATOM 2344 O O . PHE A 1 308 ? 20.153 -23.261 -20.562 1.00 82.75 308 PHE A O 1
ATOM 2351 N N . GLY A 1 309 ? 18.019 -22.636 -20.219 1.00 80.19 309 GLY A N 1
ATOM 2352 C CA . GLY A 1 309 ? 17.728 -23.653 -19.206 1.00 80.19 309 GLY A CA 1
ATOM 2353 C C . GLY A 1 309 ? 17.721 -25.080 -19.760 1.00 80.19 309 GLY A C 1
ATOM 2354 O O . GLY A 1 309 ? 18.110 -26.000 -19.045 1.00 80.19 309 GLY A O 1
ATOM 2355 N N . ASP A 1 310 ? 17.372 -25.250 -21.037 1.00 84.44 310 ASP A N 1
ATOM 2356 C CA . ASP A 1 310 ? 17.380 -26.553 -21.718 1.00 84.44 310 ASP A CA 1
ATOM 2357 C C . ASP A 1 310 ? 18.802 -27.026 -22.051 1.00 84.44 310 ASP A C 1
ATOM 2359 O O . ASP A 1 310 ? 19.030 -28.210 -22.290 1.00 84.44 310 ASP A O 1
ATOM 2363 N N . VAL A 1 311 ? 19.770 -26.103 -22.081 1.00 86.00 311 VAL A N 1
ATOM 2364 C CA . VAL A 1 311 ? 21.187 -26.405 -22.336 1.00 86.00 311 VAL A CA 1
ATOM 2365 C C . VAL A 1 311 ? 21.933 -26.718 -21.036 1.00 86.00 311 VAL A C 1
ATOM 2367 O O . VAL A 1 311 ? 22.866 -27.519 -21.036 1.00 86.00 311 VAL A O 1
ATOM 2370 N N . GLY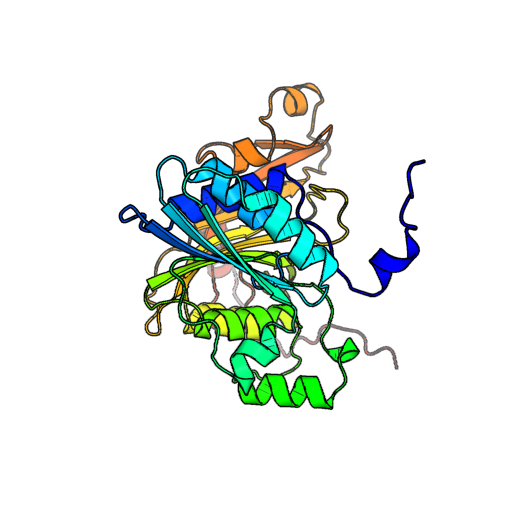 A 1 312 ? 21.525 -26.129 -19.909 1.00 84.19 312 GLY A N 1
ATOM 2371 C CA . GLY A 1 312 ? 22.116 -26.444 -18.613 1.00 84.19 312 GLY A CA 1
ATOM 2372 C C . GLY A 1 312 ? 21.677 -25.530 -17.472 1.00 84.19 312 GLY A C 1
ATOM 2373 O O . GLY A 1 312 ? 20.947 -24.554 -17.641 1.00 84.19 312 GLY A O 1
ATOM 2374 N N . LYS A 1 313 ? 22.163 -25.834 -16.261 1.00 80.31 313 LYS A N 1
ATOM 2375 C CA . LYS A 1 313 ? 21.902 -25.007 -15.074 1.00 80.31 313 LYS A CA 1
ATOM 2376 C C . LYS A 1 313 ? 22.591 -23.649 -15.197 1.00 80.31 313 LYS A C 1
ATOM 2378 O O . LYS A 1 313 ? 23.798 -23.539 -14.990 1.00 80.31 313 LYS A O 1
ATOM 2383 N N . ILE A 1 314 ? 21.799 -22.607 -15.419 1.00 75.75 314 ILE A N 1
ATOM 2384 C CA . ILE A 1 314 ? 22.272 -21.223 -15.416 1.00 75.75 314 ILE A CA 1
ATOM 2385 C C . ILE A 1 314 ? 22.477 -20.754 -13.972 1.00 75.75 314 ILE A C 1
ATOM 2387 O O . ILE A 1 314 ? 21.545 -20.729 -13.165 1.00 75.75 314 ILE A O 1
ATOM 2391 N N . ARG A 1 315 ? 23.717 -20.394 -13.629 1.00 73.69 315 ARG A N 1
ATOM 2392 C CA . ARG A 1 315 ? 24.080 -19.780 -12.345 1.00 73.69 315 ARG A CA 1
ATOM 2393 C C . ARG A 1 315 ? 24.416 -18.316 -12.598 1.00 73.69 315 ARG A C 1
ATOM 2395 O O . ARG A 1 315 ? 25.237 -18.024 -13.458 1.00 73.69 315 ARG A O 1
ATOM 2402 N N . VAL A 1 316 ? 23.791 -17.410 -11.851 1.00 61.38 316 VAL A N 1
ATOM 2403 C CA . VAL A 1 316 ? 24.024 -15.965 -11.970 1.00 61.38 316 VAL A CA 1
ATOM 2404 C C . VAL A 1 316 ? 24.590 -15.452 -10.648 1.00 61.38 316 VAL A C 1
ATOM 2406 O O . VAL A 1 316 ? 24.011 -15.711 -9.592 1.00 61.38 316 VAL A O 1
ATOM 2409 N N . GLY A 1 317 ? 25.721 -14.747 -10.716 1.00 54.22 317 GLY A N 1
ATOM 2410 C CA . GLY A 1 317 ? 26.448 -14.199 -9.568 1.00 54.22 317 GLY A CA 1
ATOM 2411 C C . GLY A 1 317 ? 27.858 -14.779 -9.441 1.00 54.22 317 GLY A C 1
ATOM 2412 O O . GLY A 1 317 ? 28.033 -15.990 -9.325 1.00 54.22 317 GLY A O 1
ATOM 2413 N N . ILE A 1 318 ? 28.863 -13.903 -9.437 1.00 51.94 318 ILE A N 1
ATOM 2414 C CA . ILE A 1 318 ? 30.217 -14.258 -9.007 1.00 51.94 318 ILE A CA 1
ATOM 2415 C C . ILE A 1 318 ? 30.164 -14.348 -7.479 1.00 51.94 318 ILE A C 1
ATOM 2417 O O . ILE A 1 318 ? 29.778 -13.384 -6.817 1.00 51.94 318 ILE A O 1
ATOM 2421 N N . LYS A 1 319 ? 30.510 -15.507 -6.906 1.00 44.66 319 LYS A N 1
ATOM 2422 C CA . LYS A 1 319 ? 30.848 -15.582 -5.480 1.00 44.66 319 LYS A CA 1
ATOM 2423 C C . LYS A 1 319 ? 32.154 -14.810 -5.308 1.00 44.66 319 LYS A C 1
ATOM 2425 O O . LYS A 1 319 ? 33.214 -15.351 -5.594 1.00 44.66 319 LYS A O 1
ATOM 2430 N N . THR A 1 320 ? 32.081 -13.555 -4.889 1.00 47.12 320 THR A N 1
ATOM 2431 C CA . THR A 1 320 ? 33.228 -12.901 -4.263 1.00 47.12 320 THR A CA 1
ATOM 2432 C C . THR A 1 320 ? 33.396 -13.534 -2.885 1.00 47.12 320 THR A C 1
ATOM 2434 O O . THR A 1 320 ? 32.542 -13.368 -2.013 1.00 47.12 320 THR A O 1
ATOM 2437 N N . THR A 1 321 ? 34.413 -14.388 -2.768 1.00 55.34 321 THR A N 1
ATOM 2438 C CA . THR A 1 321 ? 34.940 -14.922 -1.503 1.00 55.34 321 THR A CA 1
ATOM 2439 C C . THR A 1 321 ? 35.583 -13.827 -0.679 1.00 55.34 321 THR A C 1
ATOM 2441 O O . THR A 1 321 ? 36.231 -12.960 -1.307 1.00 55.34 321 THR A O 1
#